Protein AF-A0A2I0SBZ7-F1 (afdb_monomer)

Mean predicted aligned error: 8.03 Å

Foldseek 3Di:
DDDDDDDDLAFAKDKDKDWDCADPVGHIDMDIDIDGADAWEKEKEKDWDQADFAQDKTKIKIFIDTPDFDDWFQWKWKWKDAPPDPDTDTDDIWTAHSRRMTMDMDHHQGAAKIKMKIKHCADSRYHIYMYIDIYGYHFAEWDKDKDQFPAEDEAQDKDKIKIAIGDADPDQKKWKWKDQDDPPDDIGTQDIDGADPRRIDIGIDGAHFWIKMKMWDPGDSRYHIDMDIGIYFYAKDKAKDKDPFPDWDDDPPDPDIAREHALQDWIKMKMAIPDDPQFWKKKWKWKQDPNDTHTDDIDIDDADRNRMDMDTPGGNNDAAIKMKIWIWGDAPPRRHHGHHIDIYDIHIYGYHD

pLDDT: mean 95.26, std 4.87, range [65.69, 98.88]

Solvent-accessible surface area (backbone atoms only — not comparable to full-atom values): 19006 Å² total; per-residue (Å²): 140,87,86,85,86,86,81,82,73,59,73,43,75,49,72,48,72,52,75,44,87,46,58,101,89,42,78,60,47,72,52,74,49,74,46,80,39,77,54,33,60,32,51,33,49,44,46,46,51,70,64,46,45,43,60,42,78,47,64,36,37,35,38,47,48,38,85,63,80,51,61,60,59,46,71,28,46,33,32,38,33,49,63,92,53,94,62,62,48,76,51,79,65,42,46,24,38,72,86,17,37,38,67,52,73,50,53,55,80,60,72,39,56,34,36,40,38,42,36,37,83,47,59,76,59,30,38,52,24,61,24,58,33,54,25,39,23,36,50,38,80,60,51,69,46,70,57,65,57,75,40,76,40,58,44,69,37,79,40,79,43,45,35,39,44,53,76,61,77,78,60,55,55,39,33,38,33,40,33,47,56,59,92,88,46,72,76,37,82,70,42,73,45,66,38,47,98,86,23,42,43,74,43,77,44,68,25,62,35,21,28,40,38,36,39,40,32,84,39,50,99,37,19,41,57,50,74,46,75,36,42,31,36,2,22,56,50,56,44,61,48,77,43,82,52,84,48,74,46,53,64,84,92,49,90,61,64,24,39,32,26,42,12,82,46,39,49,34,39,37,39,43,36,72,67,53,86,70,30,26,37,32,44,42,31,30,37,58,53,99,93,40,81,40,86,71,46,76,48,77,42,67,46,43,92,88,13,36,36,80,46,73,76,51,47,68,77,44,55,76,47,39,36,35,37,29,39,26,40,43,54,73,70,18,58,47,64,44,36,41,63,30,72,28,71,76,46,38,37,34,25,35,116

Organism: NCBI:txid2058924

Secondary structure (DSSP, 8-state):
---------SSEEEEEEEEE--BTTB--EEEEEEEEE-PBPEEEEEE--SEEETT--EEEEEEEEESSPPPTT-EEEEEEE-TT-SSPEE---EE--TTSEEEEEE---SSEEEEEEEEE---SSB--EEEEEEEEEEPBP--EEES-TT-EE-TTEEEEEEEEE---SS--EEEEEEEESSTTS--EEEEEEE--TTSEEEEEEEESS-EEEEEEE---SSB--EEEEEEEEEB--EEEEEES-SEEEESTT-SPEEEEEETTSPPEEEEEE---TT-EEEEEEEEEETTEEEEEEEEEEEPPTTSEEEEE------SS-EEEEEEEE-TTTSS--SSB-EEPPPEEEEEE-

Radius of gyration: 44.2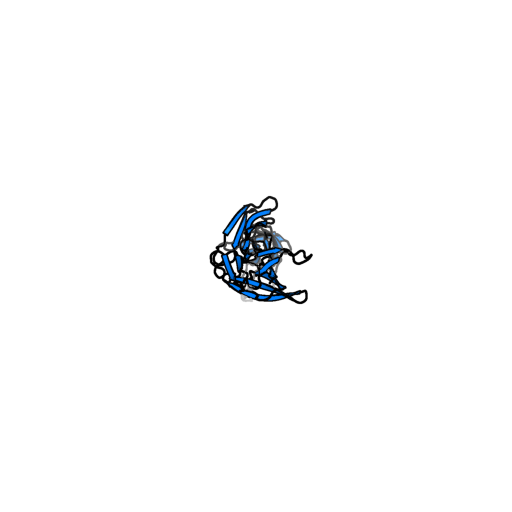6 Å; Cα contacts (8 Å, |Δi|>4): 915; chains: 1; bounding box: 78×41×149 Å

Structure (mmCIF, N/CA/C/O backbone):
data_AF-A0A2I0SBZ7-F1
#
_entry.id   AF-A0A2I0SBZ7-F1
#
loop_
_atom_site.group_PDB
_atom_site.id
_atom_site.type_symbol
_atom_site.label_atom_id
_atom_site.label_alt_id
_atom_site.label_comp_id
_atom_site.label_asym_id
_atom_site.label_entity_id
_atom_site.label_seq_id
_atom_site.pdbx_PDB_ins_code
_atom_site.Cartn_x
_atom_site.Cartn_y
_atom_site.Cartn_z
_atom_site.occupancy
_atom_site.B_iso_or_equiv
_atom_site.auth_seq_id
_atom_site.auth_comp_id
_atom_site.auth_asym_id
_atom_site.auth_atom_id
_atom_site.pdbx_PDB_model_num
ATOM 1 N N . THR A 1 1 ? -35.911 -26.454 79.145 1.00 70.81 1 THR A N 1
ATOM 2 C CA . THR A 1 1 ? -35.236 -25.993 77.910 1.00 70.81 1 THR A CA 1
ATOM 3 C C . THR A 1 1 ? -36.151 -25.007 77.224 1.00 70.81 1 THR A C 1
ATOM 5 O O . THR A 1 1 ? -37.347 -25.262 77.202 1.00 70.81 1 THR A O 1
ATOM 8 N N . PHE A 1 2 ? -35.637 -23.887 76.723 1.00 77.94 2 PHE A N 1
ATOM 9 C CA . PHE A 1 2 ? -36.418 -22.917 75.950 1.00 77.94 2 PHE A CA 1
ATOM 10 C C . PHE A 1 2 ? -35.820 -22.798 74.546 1.00 77.94 2 PHE A C 1
ATOM 12 O O . PHE A 1 2 ? -34.632 -23.054 74.351 1.00 77.94 2 PHE A O 1
ATOM 19 N N . SER A 1 3 ? -36.642 -22.410 73.580 1.00 84.69 3 SER A N 1
ATOM 20 C CA . SER A 1 3 ? -36.228 -22.166 72.201 1.00 84.69 3 SER A CA 1
ATOM 21 C C . SER A 1 3 ? -36.969 -20.954 71.662 1.00 84.69 3 SER A C 1
ATOM 23 O O . SER A 1 3 ? -38.171 -20.821 71.881 1.00 84.69 3 SER A O 1
ATOM 25 N N . PHE A 1 4 ? -36.266 -20.104 70.927 1.00 85.06 4 PHE A N 1
ATOM 26 C CA . PHE A 1 4 ? -36.853 -19.041 70.122 1.00 85.06 4 PHE A CA 1
ATOM 27 C C . PHE A 1 4 ? -36.175 -19.049 68.751 1.00 85.06 4 PHE A C 1
ATOM 29 O O . PHE A 1 4 ? -35.086 -19.603 68.595 1.00 85.06 4 PHE A O 1
ATOM 36 N N . THR A 1 5 ? -36.838 -18.473 67.756 1.00 86.31 5 THR A N 1
ATOM 37 C CA . THR A 1 5 ? -36.281 -18.271 66.416 1.00 86.31 5 THR A CA 1
ATOM 38 C C . THR A 1 5 ? -36.211 -16.777 66.164 1.00 86.31 5 THR A C 1
ATOM 40 O O . THR A 1 5 ? -37.176 -16.068 66.437 1.00 86.31 5 THR A O 1
ATOM 43 N N . ASP A 1 6 ? -35.073 -16.318 65.663 1.00 83.31 6 ASP A N 1
ATOM 44 C CA . ASP A 1 6 ? -34.857 -14.941 65.240 1.00 83.31 6 ASP A CA 1
ATOM 45 C C . ASP A 1 6 ? -34.129 -14.947 63.889 1.00 83.31 6 ASP A C 1
ATOM 47 O O . ASP A 1 6 ? -33.314 -15.834 63.625 1.00 83.31 6 ASP A O 1
ATOM 51 N N . ALA A 1 7 ? -34.447 -13.975 63.037 1.00 78.31 7 ALA A N 1
ATOM 52 C CA . ALA A 1 7 ? -33.847 -13.779 61.721 1.00 78.31 7 ALA A CA 1
ATOM 53 C C . ALA A 1 7 ? -33.329 -12.336 61.635 1.00 78.31 7 ALA A C 1
ATOM 55 O O . ALA A 1 7 ? -34.026 -11.462 61.111 1.00 78.31 7 ALA A O 1
ATOM 56 N N . PRO A 1 8 ? -32.128 -12.063 62.179 1.00 74.69 8 PRO A N 1
ATOM 57 C CA . PRO A 1 8 ? -31.584 -10.714 62.221 1.00 74.69 8 PRO A CA 1
ATOM 58 C C . PRO A 1 8 ? -31.508 -10.091 60.825 1.00 74.69 8 PRO A C 1
ATOM 60 O O . PRO A 1 8 ? -30.941 -10.672 59.902 1.00 74.69 8 PRO A O 1
ATOM 63 N N . SER A 1 9 ? -32.058 -8.887 60.673 1.00 65.69 9 SER A N 1
ATOM 64 C CA . SER A 1 9 ? -32.094 -8.159 59.397 1.00 65.69 9 SER A CA 1
ATOM 65 C C . SER A 1 9 ? -30.940 -7.166 59.220 1.00 65.69 9 SER A C 1
ATOM 67 O O . SER A 1 9 ? -30.938 -6.396 58.260 1.00 65.69 9 SER A O 1
ATOM 69 N N . VAL A 1 10 ? -30.002 -7.122 60.172 1.00 69.19 10 VAL A N 1
ATOM 70 C CA . VAL A 1 10 ? -28.882 -6.175 60.205 1.00 69.19 10 VAL A CA 1
ATOM 71 C C . VAL A 1 10 ? -27.579 -6.947 60.363 1.00 69.19 10 VAL A C 1
ATOM 73 O O . VAL A 1 10 ? -27.480 -7.857 61.182 1.00 69.19 10 VAL A O 1
ATOM 76 N N . GLU A 1 11 ? -26.590 -6.570 59.559 1.00 79.94 11 GLU A N 1
ATOM 77 C CA . GLU A 1 11 ? -25.226 -7.090 59.625 1.00 79.94 11 GLU A CA 1
ATOM 78 C C . GLU A 1 11 ? -24.559 -6.720 60.960 1.00 79.94 11 GLU A C 1
ATOM 80 O O . GLU A 1 11 ? -24.713 -5.599 61.449 1.00 79.94 11 GLU A O 1
ATOM 85 N N . GLY A 1 12 ? -23.794 -7.651 61.528 1.00 80.44 12 GLY A N 1
ATOM 86 C CA . GLY A 1 12 ? -23.067 -7.459 62.780 1.00 80.44 12 GLY A CA 1
ATOM 87 C C . GLY A 1 12 ? -23.415 -8.488 63.850 1.00 80.44 12 GLY A C 1
ATOM 88 O O . GLY A 1 12 ? -23.998 -9.536 63.582 1.00 80.44 12 GLY A O 1
ATOM 89 N N . ASP A 1 13 ? -23.010 -8.198 65.079 1.00 85.75 13 ASP A N 1
ATOM 90 C CA . ASP A 1 13 ? -23.158 -9.118 66.198 1.00 85.75 13 ASP A CA 1
ATOM 91 C C . ASP A 1 13 ? -24.538 -8.980 66.853 1.00 85.75 13 ASP A C 1
ATOM 93 O O . ASP A 1 13 ? -24.844 -7.988 67.516 1.00 85.75 13 ASP A O 1
ATOM 97 N N . ALA A 1 14 ? -25.363 -10.017 66.718 1.00 87.56 14 ALA A N 1
ATOM 98 C CA . ALA A 1 14 ? -26.606 -10.157 67.460 1.00 87.56 14 ALA A CA 1
ATOM 99 C C . ALA A 1 14 ? -26.315 -10.810 68.820 1.00 87.56 14 ALA A C 1
ATOM 101 O O . ALA A 1 14 ? -25.986 -11.997 68.901 1.00 87.56 14 ALA A O 1
ATOM 102 N N . LYS A 1 15 ? -26.415 -10.036 69.909 1.00 89.94 15 LYS A N 1
ATOM 103 C CA . LYS A 1 15 ? -26.243 -10.539 71.280 1.00 89.94 15 LYS A CA 1
ATOM 104 C C . LYS A 1 15 ? -27.592 -10.904 71.892 1.00 89.94 15 LYS A C 1
ATOM 106 O O . LYS A 1 15 ? -28.373 -10.036 72.272 1.00 89.94 15 LYS A O 1
ATOM 111 N N . TYR A 1 16 ? -27.815 -12.194 72.088 1.00 90.75 16 TYR A N 1
ATOM 112 C CA . TYR A 1 16 ? -28.976 -12.727 72.789 1.00 90.75 16 TYR A CA 1
ATOM 113 C C . TYR A 1 16 ? -28.648 -12.894 74.262 1.00 90.75 16 TYR A C 1
ATOM 115 O O . TYR A 1 16 ? -27.625 -13.486 74.595 1.00 90.75 16 TYR A O 1
ATOM 123 N N . THR A 1 17 ? -29.500 -12.381 75.146 1.00 91.62 17 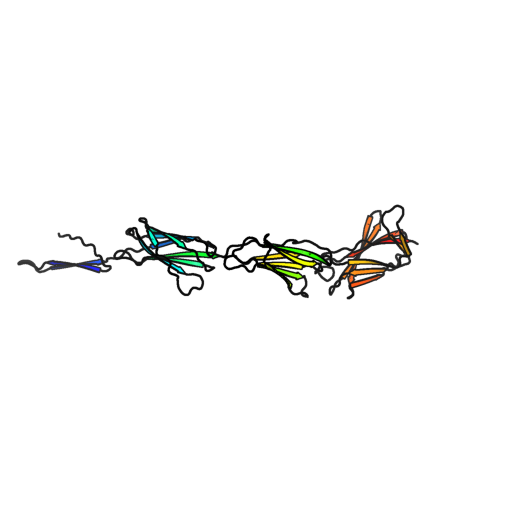THR A N 1
ATOM 124 C CA . THR A 1 17 ? -29.334 -12.526 76.597 1.00 91.62 17 THR A CA 1
ATOM 125 C C . THR A 1 17 ? -30.599 -13.102 77.193 1.00 91.62 17 THR A C 1
ATOM 127 O O . THR A 1 17 ? -31.690 -12.602 76.938 1.00 91.62 17 THR A O 1
ATOM 130 N N . VAL A 1 18 ? -30.441 -14.154 77.987 1.00 91.69 18 VAL A N 1
ATOM 131 C CA . VAL A 1 18 ? -31.526 -14.773 78.741 1.00 91.69 18 VAL A CA 1
ATOM 132 C C . VAL A 1 18 ? -31.238 -14.558 80.209 1.00 91.69 18 VAL A C 1
ATOM 134 O O . VAL A 1 18 ? -30.158 -14.900 80.688 1.00 91.69 18 VAL A O 1
ATOM 137 N N . SER A 1 19 ? -32.198 -13.969 80.907 1.00 92.94 19 SER A N 1
ATOM 138 C CA . SER A 1 19 ? -32.107 -13.660 82.328 1.00 92.94 19 SER A CA 1
ATOM 139 C C . SER A 1 19 ? -33.248 -14.311 83.093 1.00 92.94 19 SER A C 1
ATOM 141 O O . SER A 1 19 ? -34.397 -14.293 82.657 1.00 92.94 19 SER A O 1
ATOM 143 N N . TYR A 1 20 ? -32.920 -14.830 84.265 1.00 90.94 20 TYR A N 1
ATOM 144 C CA . TYR A 1 20 ? -33.834 -15.323 85.276 1.00 90.94 20 TYR A CA 1
ATOM 145 C C . TYR A 1 20 ? -33.702 -14.419 86.504 1.00 90.94 20 TYR A C 1
ATOM 147 O O . TYR A 1 20 ? -32.600 -14.224 87.014 1.00 90.94 20 TYR A O 1
ATOM 155 N N . ALA A 1 21 ? -34.812 -13.833 86.952 1.00 93.75 21 ALA A N 1
ATOM 156 C CA . ALA A 1 21 ? -34.815 -12.803 87.993 1.00 93.75 21 ALA A CA 1
ATOM 157 C C . ALA A 1 21 ? -34.549 -13.335 89.415 1.00 93.75 21 ALA A C 1
ATOM 159 O O . ALA A 1 21 ? -34.434 -12.530 90.334 1.00 93.75 21 ALA A O 1
ATOM 160 N N . GLY A 1 22 ? -34.428 -14.655 89.595 1.00 89.75 22 GLY A N 1
ATOM 161 C CA . GLY A 1 22 ? -34.359 -15.300 90.906 1.00 89.75 22 GLY A CA 1
ATOM 162 C C . GLY A 1 22 ? -35.744 -15.625 91.473 1.00 89.75 22 GLY A C 1
ATOM 163 O O . GLY A 1 22 ? -36.761 -15.116 90.999 1.00 89.75 22 GLY A O 1
ATOM 164 N N . ASP A 1 23 ? -35.777 -16.477 92.493 1.00 93.00 23 ASP A N 1
ATOM 165 C CA . ASP A 1 23 ? -36.961 -16.765 93.305 1.00 93.00 23 ASP A CA 1
ATOM 166 C C . ASP A 1 23 ? -36.580 -17.005 94.779 1.00 93.00 23 ASP A C 1
ATOM 168 O O . ASP A 1 23 ? -35.430 -16.818 95.176 1.00 93.00 23 ASP A O 1
ATOM 172 N N . GLY A 1 24 ? -37.550 -17.398 95.615 1.00 89.56 24 GLY A N 1
ATOM 173 C CA . GLY A 1 24 ? -37.356 -17.593 97.058 1.00 89.56 24 GLY A CA 1
ATOM 174 C C . GLY A 1 24 ? -36.332 -18.669 97.453 1.00 89.56 24 GLY A C 1
ATOM 175 O O . GLY A 1 24 ? -35.983 -18.745 98.629 1.00 89.56 24 GLY A O 1
ATOM 176 N N . GLY A 1 25 ? -35.848 -19.481 96.505 1.00 91.00 25 GLY A N 1
ATOM 177 C CA . GLY A 1 25 ? -34.799 -20.484 96.718 1.00 91.00 25 GLY A CA 1
ATOM 178 C C . GLY A 1 25 ? -33.588 -20.361 95.785 1.00 91.00 25 GLY A C 1
ATOM 179 O O . GLY A 1 25 ? -32.600 -21.062 96.003 1.00 91.00 25 GLY A O 1
ATOM 180 N N . HIS A 1 26 ? -33.624 -19.488 94.772 1.00 91.50 26 HIS A N 1
ATOM 181 C CA . HIS A 1 26 ? -32.598 -19.404 93.728 1.00 91.50 26 HIS A CA 1
ATOM 182 C C . HIS A 1 26 ? -32.194 -17.957 93.421 1.00 91.50 26 HIS A C 1
ATOM 184 O O . HIS A 1 26 ? -33.032 -17.082 93.213 1.00 91.50 26 HIS A O 1
ATOM 190 N N . ALA A 1 27 ? -30.886 -17.707 93.321 1.00 93.75 27 ALA A N 1
ATOM 191 C CA . ALA A 1 27 ? -30.362 -16.397 92.942 1.00 93.75 27 ALA A CA 1
ATOM 192 C C . ALA A 1 27 ? -30.688 -16.041 91.471 1.00 93.75 27 ALA A C 1
ATOM 194 O O . ALA A 1 27 ? -30.833 -16.941 90.636 1.00 93.75 27 ALA A O 1
ATOM 195 N N . PRO A 1 28 ? -30.755 -14.741 91.120 1.00 94.25 28 PRO A N 1
ATOM 196 C CA . PRO A 1 28 ? -30.853 -14.307 89.731 1.00 94.25 28 PRO A CA 1
ATOM 197 C C . PRO A 1 28 ? -29.679 -14.829 88.894 1.00 94.25 28 PRO A C 1
ATOM 199 O O . PRO A 1 28 ? -28.540 -14.876 89.360 1.00 94.25 28 PRO A O 1
ATOM 202 N N . ALA A 1 29 ? -29.939 -15.176 87.637 1.00 93.19 29 ALA A N 1
ATOM 203 C CA . ALA A 1 29 ? -28.928 -15.680 86.713 1.00 93.19 29 ALA A CA 1
ATOM 204 C C . ALA A 1 29 ? -29.110 -15.074 85.320 1.00 93.19 29 ALA A C 1
ATOM 206 O O . ALA A 1 29 ? -30.222 -14.742 84.912 1.00 93.19 29 ALA A O 1
ATOM 207 N N . SER A 1 30 ? -28.025 -14.947 84.556 1.00 92.94 30 SER A N 1
ATOM 208 C CA . SER A 1 30 ? -28.106 -14.560 83.148 1.00 92.94 30 SER A CA 1
ATOM 209 C C . SER A 1 30 ? -27.036 -15.255 82.318 1.00 92.94 30 SER A C 1
ATOM 211 O O . SER A 1 30 ? -25.959 -15.576 82.818 1.00 92.94 30 SER A O 1
ATOM 213 N N . ALA A 1 31 ? -27.342 -15.489 81.047 1.00 92.00 31 ALA A N 1
ATOM 214 C CA . ALA A 1 31 ? -26.401 -15.999 80.063 1.00 92.00 31 ALA A CA 1
ATOM 215 C C . ALA A 1 31 ? -26.588 -15.245 78.748 1.00 92.00 31 ALA A C 1
ATOM 217 O O . ALA A 1 31 ? -27.719 -14.981 78.331 1.00 92.00 31 ALA A O 1
ATOM 218 N N . SER A 1 32 ? -25.482 -14.921 78.080 1.00 92.88 32 SER A N 1
ATOM 219 C CA . SER A 1 32 ? -25.505 -14.288 76.763 1.00 92.88 32 SER A CA 1
ATOM 220 C C . SER A 1 32 ? -24.819 -15.153 75.712 1.00 92.88 32 SER A C 1
ATOM 222 O O . SER A 1 32 ? -23.842 -15.840 76.004 1.00 92.88 32 SER A O 1
ATOM 224 N N . ARG A 1 33 ? -25.290 -15.061 74.468 1.00 90.38 33 ARG A N 1
ATOM 225 C CA . ARG A 1 33 ? -24.645 -15.626 73.282 1.00 90.38 33 ARG A CA 1
ATOM 226 C C . ARG A 1 33 ? -24.652 -14.597 72.161 1.00 90.38 33 ARG A C 1
ATOM 228 O O . ARG A 1 33 ? -25.695 -14.020 71.871 1.00 90.38 33 ARG A O 1
ATOM 235 N N . THR A 1 34 ? -23.508 -14.410 71.517 1.00 89.38 34 THR A N 1
ATOM 236 C CA . THR A 1 34 ? -23.387 -13.573 70.321 1.00 89.38 34 THR A CA 1
ATOM 237 C C . THR A 1 34 ? -23.418 -14.445 69.070 1.00 89.38 34 THR A C 1
ATOM 239 O O . THR A 1 34 ? -22.800 -15.511 69.043 1.00 89.38 34 THR A O 1
ATOM 242 N N . VAL A 1 35 ? -24.150 -14.005 68.049 1.00 85.94 35 VAL A N 1
ATOM 243 C CA . VAL A 1 35 ? -24.183 -14.603 66.712 1.00 85.94 35 VAL A CA 1
ATOM 244 C C . VAL A 1 35 ? -23.795 -13.524 65.711 1.00 85.94 35 VAL A C 1
ATOM 246 O O . VAL A 1 35 ? -24.454 -12.490 65.645 1.00 85.94 35 VAL A O 1
ATOM 249 N N . SER A 1 36 ? -22.739 -13.756 64.936 1.00 81.19 36 SER A N 1
ATOM 250 C CA . SER A 1 36 ? -22.339 -12.832 63.875 1.00 81.19 36 SER A CA 1
ATOM 251 C C . SER A 1 36 ? -23.207 -13.046 62.636 1.00 81.19 36 SER A C 1
ATOM 253 O O . SER A 1 36 ? -23.307 -14.158 62.115 1.00 81.19 36 SER A O 1
ATOM 255 N N . VAL A 1 37 ? -23.836 -11.971 62.170 1.00 81.88 37 VAL A N 1
ATOM 256 C CA . VAL A 1 37 ? -24.732 -11.931 61.012 1.00 81.88 37 VAL A CA 1
ATOM 257 C C . VAL A 1 37 ? -23.980 -11.282 59.856 1.00 81.88 37 VAL A C 1
ATOM 259 O O . VAL A 1 37 ? -23.581 -10.122 59.949 1.00 81.88 37 VAL A O 1
ATOM 262 N N . ALA A 1 38 ? -23.784 -12.019 58.763 1.00 82.25 38 ALA A N 1
ATOM 263 C CA . ALA A 1 38 ? -23.097 -11.536 57.567 1.00 82.25 38 ALA A CA 1
ATOM 264 C C . ALA A 1 38 ? -24.050 -11.504 56.368 1.00 82.25 38 ALA A C 1
ATOM 266 O O . ALA A 1 38 ? -24.913 -12.370 56.226 1.00 82.25 38 ALA A O 1
ATOM 267 N N . ARG A 1 39 ? -23.871 -10.520 55.480 1.00 85.62 39 ARG A N 1
ATOM 268 C CA . ARG A 1 39 ? -24.592 -10.465 54.203 1.00 85.62 39 ARG A CA 1
ATOM 269 C C . ARG A 1 39 ? -23.940 -11.371 53.165 1.00 85.62 39 ARG A C 1
ATOM 271 O O . ARG A 1 39 ? -22.718 -11.501 53.104 1.00 85.62 39 ARG A O 1
ATOM 278 N N . ASN A 1 40 ? -24.758 -11.930 52.283 1.00 88.38 40 ASN A N 1
ATOM 279 C CA . ASN A 1 40 ? -24.284 -12.781 51.202 1.00 88.38 40 ASN A CA 1
ATOM 280 C C . ASN A 1 40 ? -23.526 -11.958 50.152 1.00 88.38 40 ASN A C 1
ATOM 282 O O . ASN A 1 40 ? -24.017 -10.932 49.676 1.00 88.38 40 ASN A O 1
ATOM 286 N N . ALA A 1 41 ? -22.343 -12.415 49.742 1.00 91.06 41 ALA A N 1
ATOM 287 C CA . ALA A 1 41 ? -21.599 -11.779 48.657 1.00 91.06 41 ALA A CA 1
ATOM 288 C C . ALA A 1 41 ? -22.389 -11.837 47.336 1.00 91.06 41 ALA A C 1
ATOM 290 O O . ALA A 1 41 ? -23.084 -12.820 47.068 1.00 91.06 41 ALA A O 1
ATOM 291 N N . THR A 1 42 ? -22.270 -10.798 46.503 1.00 95.69 42 THR A N 1
ATOM 292 C CA . THR A 1 42 ? -22.828 -10.792 45.143 1.00 95.69 42 THR A CA 1
ATOM 293 C C . THR A 1 42 ? -21.697 -10.811 44.122 1.00 95.69 42 THR A C 1
ATOM 295 O O . THR A 1 42 ? -20.877 -9.895 44.072 1.00 95.69 42 THR A O 1
ATOM 298 N N . THR A 1 43 ? -21.675 -11.823 43.263 1.00 97.25 43 THR A N 1
ATOM 299 C CA . THR A 1 43 ? -20.766 -11.916 42.118 1.00 97.25 43 THR A CA 1
ATOM 300 C C . THR A 1 43 ? -21.510 -11.526 40.850 1.00 97.25 43 THR A C 1
ATOM 302 O O . THR A 1 43 ? -22.611 -12.013 40.595 1.00 97.25 43 THR A O 1
ATOM 305 N N . ILE A 1 44 ? -20.909 -10.657 40.038 1.00 98.31 44 ILE A N 1
ATOM 306 C CA . ILE A 1 44 ? -21.441 -10.279 38.727 1.00 98.31 44 ILE A CA 1
ATOM 307 C C . ILE A 1 44 ? -20.431 -10.692 37.666 1.00 98.31 44 ILE A C 1
ATOM 309 O O . ILE A 1 44 ? -19.279 -10.267 37.703 1.00 98.31 44 ILE A O 1
ATOM 313 N N . THR A 1 45 ? -20.871 -11.489 36.700 1.00 98.44 45 THR A N 1
ATOM 314 C CA . THR A 1 45 ? -20.113 -11.763 35.478 1.00 98.44 45 THR A CA 1
ATOM 315 C C . THR A 1 45 ? -20.680 -10.926 34.343 1.00 98.44 45 THR A C 1
ATOM 317 O O . THR A 1 45 ? -21.897 -10.780 34.217 1.00 98.44 45 THR A O 1
ATOM 320 N N . VAL A 1 46 ? -19.802 -10.380 33.509 1.00 98.69 46 VAL A N 1
ATOM 321 C CA . VAL A 1 46 ? -20.155 -9.601 32.319 1.00 98.69 46 VAL A CA 1
ATOM 322 C C . VAL A 1 46 ? -19.454 -10.247 31.133 1.00 98.69 46 VAL A C 1
ATOM 324 O O . VAL A 1 46 ? -18.321 -10.696 31.268 1.00 98.69 46 VAL A O 1
ATOM 327 N N . SER A 1 47 ? -20.145 -10.328 30.004 1.00 98.56 47 SER A N 1
ATOM 328 C CA . SER A 1 47 ? -19.619 -10.837 28.746 1.00 98.56 47 SER A CA 1
ATOM 329 C C . SER A 1 47 ? -20.037 -9.903 27.617 1.00 98.56 47 SER A C 1
ATOM 331 O O . SER A 1 47 ? -21.223 -9.782 27.285 1.00 98.56 47 SER A O 1
ATOM 333 N N . ALA A 1 48 ? -19.051 -9.212 27.061 1.00 98.25 48 ALA A N 1
ATOM 334 C CA . ALA A 1 48 ? -19.150 -8.407 25.861 1.00 98.25 48 ALA A CA 1
ATOM 335 C C . ALA A 1 48 ? -18.536 -9.177 24.674 1.00 98.25 48 ALA A C 1
ATOM 337 O O . ALA A 1 48 ? -17.687 -10.051 24.858 1.00 98.25 48 ALA A O 1
ATOM 338 N N . PRO A 1 49 ? -18.941 -8.882 23.429 1.00 98.19 49 PRO A N 1
ATOM 339 C CA . PRO A 1 49 ? -18.229 -9.381 22.261 1.00 98.19 49 PRO A CA 1
ATOM 340 C C . PRO A 1 49 ? -16.785 -8.875 22.267 1.00 98.19 49 PRO A C 1
ATOM 342 O O . PRO A 1 49 ? -16.529 -7.757 22.704 1.00 98.19 49 PRO A O 1
ATOM 345 N N . ALA A 1 50 ? -15.857 -9.647 21.701 1.00 97.88 50 ALA A N 1
ATOM 346 C CA . ALA A 1 50 ? -14.454 -9.236 21.631 1.00 97.88 50 ALA A CA 1
ATOM 347 C C . ALA A 1 50 ? -14.247 -7.960 20.793 1.00 97.88 50 ALA A C 1
ATOM 349 O O . ALA A 1 50 ? -13.416 -7.120 21.127 1.00 97.88 50 ALA A O 1
ATOM 350 N N . THR A 1 51 ? -15.003 -7.801 19.698 1.00 97.50 51 THR A N 1
ATOM 351 C CA . THR A 1 51 ? -14.876 -6.649 18.792 1.00 97.50 51 THR A CA 1
ATOM 352 C C . THR A 1 51 ? -16.227 -6.146 18.289 1.00 97.50 51 THR A C 1
ATOM 354 O O . THR A 1 51 ? -17.192 -6.906 18.181 1.00 97.50 51 THR A O 1
ATOM 357 N N . VAL A 1 52 ? -16.292 -4.858 17.948 1.00 97.62 52 VAL A N 1
ATOM 358 C CA . VAL A 1 52 ? -17.444 -4.234 17.282 1.00 97.62 52 VAL A CA 1
ATOM 359 C C . VAL A 1 52 ? -16.983 -3.089 16.379 1.00 97.62 52 VAL A C 1
ATOM 361 O O . VAL A 1 52 ? -16.029 -2.381 16.688 1.00 97.62 52 VAL A O 1
ATOM 364 N N . ASN A 1 53 ? -17.690 -2.863 15.271 1.00 96.94 53 ASN A N 1
ATOM 365 C CA . ASN A 1 53 ? -17.443 -1.685 14.442 1.00 96.94 53 ASN A CA 1
ATOM 366 C C . ASN A 1 53 ? -18.062 -0.423 15.062 1.00 96.94 53 ASN A C 1
ATOM 368 O O . ASN A 1 53 ? -19.182 -0.453 15.575 1.00 96.94 53 ASN A O 1
ATOM 372 N N . LEU A 1 54 ? -17.377 0.711 14.931 1.00 95.06 54 LEU A N 1
ATOM 373 C CA . LEU A 1 54 ? -17.799 2.000 15.476 1.00 95.06 54 LEU A CA 1
ATOM 374 C C . LEU A 1 54 ? -19.231 2.369 15.050 1.00 95.06 54 LEU A C 1
ATOM 376 O O . LEU A 1 54 ? -19.581 2.402 13.864 1.00 95.06 54 LEU A O 1
ATOM 380 N N . GLY A 1 55 ? -20.074 2.668 16.038 1.00 93.12 55 GLY A N 1
ATOM 381 C CA . GLY A 1 55 ? -21.4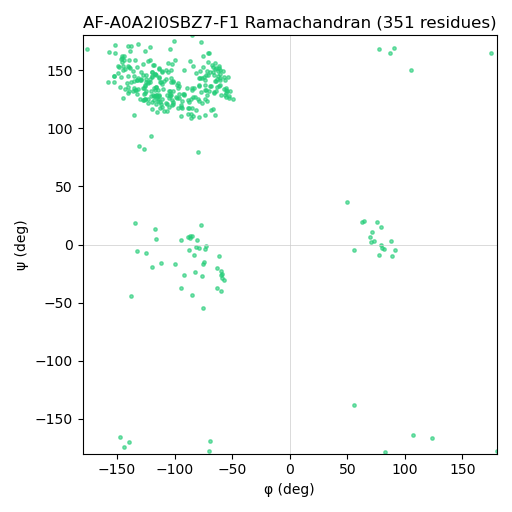79 3.026 15.858 1.00 93.12 55 GLY A CA 1
ATOM 382 C C . GLY A 1 55 ? -22.389 1.865 15.445 1.00 93.12 55 GLY A C 1
ATOM 383 O O . GLY A 1 55 ? -23.526 2.119 15.040 1.00 93.12 55 GLY A O 1
ATOM 384 N N . LYS A 1 56 ? -21.916 0.613 15.499 1.00 95.75 56 LYS A N 1
ATOM 385 C CA . LYS A 1 56 ? -22.759 -0.583 15.382 1.00 95.75 56 LYS A CA 1
ATOM 386 C C . LYS A 1 56 ? -23.205 -1.054 16.761 1.00 95.75 56 LYS A C 1
ATOM 388 O O . LYS A 1 56 ? -22.510 -0.848 17.750 1.00 95.75 56 LYS A O 1
ATOM 393 N N . SER A 1 57 ? -24.387 -1.664 16.800 1.00 96.94 57 SER A N 1
ATOM 394 C CA . SER A 1 57 ? -24.941 -2.214 18.032 1.00 96.94 57 SER A CA 1
ATOM 395 C C . SER A 1 57 ? -24.209 -3.497 18.422 1.00 96.94 57 SER A C 1
ATOM 397 O O . SER A 1 57 ? -23.939 -4.344 17.570 1.00 96.94 57 SER A O 1
ATOM 399 N N . LEU A 1 58 ? -23.917 -3.629 19.711 1.00 97.94 58 LEU A N 1
ATOM 400 C CA . LEU A 1 58 ? -23.465 -4.853 20.361 1.00 97.94 58 LEU A CA 1
ATOM 401 C C . LEU A 1 58 ? -24.435 -5.231 21.474 1.00 97.94 58 LEU A C 1
ATOM 403 O O . LEU A 1 58 ? -25.156 -4.379 21.995 1.00 97.94 58 LEU A O 1
ATOM 407 N N . THR A 1 59 ? -24.414 -6.503 21.858 1.00 98.50 59 THR A N 1
ATOM 408 C CA . THR A 1 59 ? -25.169 -7.020 23.002 1.00 98.50 59 THR A CA 1
ATOM 409 C C . THR A 1 59 ? -24.192 -7.452 24.081 1.00 98.50 59 THR A C 1
ATOM 411 O O . THR A 1 59 ? -23.341 -8.299 23.825 1.00 98.50 59 THR A O 1
ATOM 414 N N . VAL A 1 60 ? -24.325 -6.885 25.277 1.00 98.69 60 VAL A N 1
ATOM 415 C CA . VAL A 1 60 ? -23.628 -7.351 26.478 1.00 98.69 60 VAL A CA 1
ATOM 416 C C . VAL A 1 60 ? -24.581 -8.248 27.254 1.00 98.69 60 VAL A C 1
ATOM 418 O O . VAL A 1 60 ? -25.780 -7.968 27.369 1.00 98.69 60 VAL A O 1
ATOM 421 N N . THR A 1 61 ? -24.047 -9.336 27.787 1.00 98.69 61 THR A N 1
ATOM 422 C CA . THR A 1 61 ? -24.779 -10.274 28.637 1.00 98.69 61 THR A CA 1
ATOM 423 C C . THR A 1 61 ? -24.051 -10.462 29.955 1.00 98.69 61 THR A C 1
ATOM 425 O O . THR A 1 61 ? -22.900 -10.058 30.113 1.00 98.69 61 THR A O 1
ATOM 428 N N . GLY A 1 62 ? -24.722 -11.051 30.931 1.00 98.31 62 GLY A N 1
ATOM 429 C CA . GLY A 1 62 ? -24.081 -11.383 32.187 1.00 98.31 62 GLY A CA 1
ATOM 430 C C . GLY A 1 62 ? -25.026 -12.044 33.167 1.00 98.31 62 GLY A C 1
ATOM 431 O O . GLY A 1 62 ? -26.192 -12.311 32.857 1.00 98.31 62 GLY A O 1
ATOM 432 N N . LYS A 1 63 ? -24.500 -12.324 34.356 1.00 98.00 63 LYS A N 1
ATOM 433 C CA . LYS A 1 63 ? -25.241 -12.973 35.432 1.00 98.00 63 LYS A CA 1
ATOM 434 C C . LYS A 1 63 ? -24.837 -12.389 36.777 1.00 98.00 63 LYS A C 1
ATOM 436 O O . LYS A 1 63 ? -23.651 -12.224 37.047 1.00 98.00 63 LYS A O 1
ATOM 441 N N . ALA A 1 64 ? -25.825 -12.084 37.607 1.00 97.44 64 ALA A N 1
ATOM 442 C CA . ALA A 1 64 ? -25.636 -11.734 39.007 1.00 97.44 64 ALA A CA 1
ATOM 443 C C . ALA A 1 64 ? -26.022 -12.935 39.878 1.00 97.44 64 ALA A C 1
ATOM 445 O O . ALA A 1 64 ? -27.101 -13.503 39.712 1.00 97.44 64 ALA A O 1
ATOM 446 N N . VAL A 1 65 ? -25.133 -13.333 40.785 1.00 94.69 65 VAL A N 1
ATOM 447 C CA . VAL A 1 65 ? -25.307 -14.496 41.661 1.00 94.69 65 VAL A CA 1
ATOM 448 C C . VAL A 1 65 ? -24.958 -14.108 43.091 1.00 94.69 65 VAL A C 1
ATOM 450 O O . VAL A 1 65 ? -24.010 -13.365 43.327 1.00 94.69 65 VAL A O 1
ATOM 453 N N . SER A 1 66 ? -25.721 -14.625 44.044 1.00 93.44 66 SER A N 1
ATOM 454 C CA . SER A 1 66 ? -25.441 -14.572 45.477 1.00 93.44 66 SER A CA 1
ATOM 455 C C . SER A 1 66 ? -25.827 -15.922 46.092 1.00 93.44 66 SER A C 1
ATOM 457 O O . SER A 1 66 ? -26.412 -16.751 45.392 1.00 93.44 66 SER A O 1
ATOM 459 N N . ALA A 1 67 ? -25.482 -16.167 47.360 1.00 87.56 67 ALA A N 1
ATOM 460 C CA . ALA A 1 67 ? -25.824 -17.425 48.031 1.00 87.56 67 ALA A CA 1
ATOM 461 C C . ALA A 1 67 ? -27.348 -17.649 48.069 1.00 87.56 67 ALA A C 1
ATOM 463 O O . ALA A 1 67 ? -27.813 -18.740 47.751 1.00 87.56 67 ALA A O 1
ATOM 464 N N . ASP A 1 68 ? -28.113 -16.581 48.322 1.00 84.94 68 ASP A N 1
ATOM 465 C CA . ASP A 1 68 ? -29.560 -16.554 48.111 1.00 84.94 68 ASP A CA 1
ATOM 466 C C . ASP A 1 68 ? -29.897 -15.915 46.759 1.00 84.94 68 ASP A C 1
ATOM 468 O O . ASP A 1 68 ? -29.397 -14.831 46.426 1.00 84.94 68 ASP A O 1
ATOM 472 N N . ALA A 1 69 ? -30.809 -16.536 46.005 1.00 83.44 69 ALA A N 1
ATOM 473 C CA . ALA A 1 69 ? -31.216 -16.081 44.673 1.00 83.44 69 ALA A CA 1
ATOM 474 C C . ALA A 1 69 ? -31.622 -14.598 44.669 1.00 83.44 69 ALA A C 1
ATOM 476 O O . ALA A 1 69 ? -32.388 -14.158 45.526 1.00 83.44 69 ALA A O 1
ATOM 477 N N . LEU A 1 70 ? -31.113 -13.816 43.710 1.00 88.75 70 LEU A N 1
ATOM 478 C CA . LEU A 1 70 ? -31.545 -12.429 43.547 1.00 88.75 70 LEU A CA 1
ATOM 479 C C . LEU A 1 70 ? -32.998 -12.407 43.044 1.00 88.75 70 LEU A C 1
ATOM 481 O O . LEU A 1 70 ? -33.317 -13.156 42.116 1.00 88.75 70 LEU A O 1
ATOM 485 N N . PRO A 1 71 ? -33.870 -11.542 43.593 1.00 90.75 71 PRO A N 1
ATOM 486 C CA . PRO A 1 71 ? -35.214 -11.367 43.064 1.00 90.75 71 PRO A CA 1
ATOM 487 C C . PRO A 1 71 ? -35.210 -11.041 41.564 1.00 90.75 71 PRO A C 1
ATOM 489 O O . PRO A 1 71 ? -34.351 -10.316 41.054 1.00 90.75 71 PRO A O 1
ATOM 492 N N . ALA A 1 72 ? -36.203 -11.552 40.837 1.00 94.12 72 ALA A N 1
ATOM 493 C CA . ALA A 1 72 ? -36.424 -11.120 39.464 1.00 94.12 72 ALA A CA 1
ATOM 494 C C . ALA A 1 72 ? -36.717 -9.612 39.444 1.00 94.12 72 ALA A C 1
ATOM 496 O O . ALA A 1 72 ? -37.484 -9.104 40.262 1.00 94.12 72 ALA A O 1
ATOM 497 N N . GLY A 1 73 ? -36.128 -8.890 38.494 1.00 95.94 73 GLY A N 1
ATOM 498 C CA . GLY A 1 73 ? -36.303 -7.447 38.386 1.00 95.94 73 GLY A CA 1
ATOM 499 C C . GLY A 1 73 ? -35.315 -6.615 39.205 1.00 95.94 73 GLY A C 1
ATOM 500 O O . GLY A 1 73 ? -35.431 -5.387 39.165 1.00 95.94 73 GLY A O 1
ATOM 501 N N . THR A 1 74 ? -34.341 -7.229 39.894 1.00 96.69 74 THR A N 1
ATOM 502 C CA . THR A 1 74 ? -33.273 -6.490 40.582 1.00 96.69 74 THR A CA 1
ATOM 503 C C . THR A 1 74 ? -32.557 -5.563 39.603 1.00 96.69 74 THR A C 1
ATOM 505 O O . THR A 1 74 ? -32.103 -5.984 38.538 1.00 96.69 74 THR A O 1
ATOM 508 N N . VAL A 1 75 ? -32.473 -4.283 39.966 1.00 97.75 75 VAL A N 1
ATOM 509 C CA . VAL A 1 75 ? -31.895 -3.229 39.128 1.00 97.75 75 VAL A CA 1
ATOM 510 C C . VAL A 1 75 ? -30.374 -3.222 39.266 1.00 97.75 75 VAL A C 1
ATOM 512 O O . VAL A 1 75 ? -29.836 -3.115 40.367 1.00 97.75 75 VAL A O 1
ATOM 515 N N . LEU A 1 76 ? -29.682 -3.290 38.133 1.00 98.38 76 LEU A N 1
ATOM 516 C CA . LEU A 1 76 ? -28.233 -3.189 38.015 1.00 98.38 76 LEU A CA 1
ATOM 517 C C . LEU A 1 76 ? -27.859 -1.880 37.318 1.00 98.38 76 LEU A C 1
ATOM 519 O O . LEU A 1 76 ? -28.472 -1.476 36.325 1.00 98.38 76 LEU A O 1
ATOM 523 N N . THR A 1 77 ? -26.817 -1.227 37.824 1.00 98.62 77 THR A N 1
ATOM 524 C CA . THR A 1 77 ? -26.243 -0.034 37.195 1.00 98.62 77 THR A CA 1
ATOM 525 C C . THR A 1 77 ? -25.272 -0.457 36.106 1.00 98.62 77 THR A C 1
ATOM 527 O O . THR A 1 77 ? -24.431 -1.320 36.342 1.00 98.62 77 THR A O 1
ATOM 530 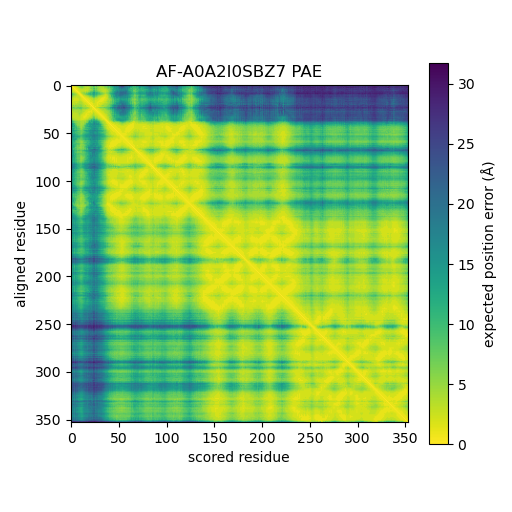N N . VAL A 1 78 ? -25.357 0.178 34.937 1.00 98.62 78 VAL A N 1
ATOM 531 C CA . VAL A 1 78 ? -24.466 -0.078 33.802 1.00 98.62 78 VAL A CA 1
ATOM 532 C C . VAL A 1 78 ? -23.677 1.187 33.486 1.00 98.62 78 VAL A C 1
ATOM 534 O O . VAL A 1 78 ? -24.251 2.262 33.299 1.00 98.62 78 VAL A O 1
ATOM 537 N N . LYS A 1 79 ? -22.352 1.065 33.407 1.00 98.44 79 LYS A N 1
ATOM 538 C CA . LYS A 1 79 ? -21.451 2.146 32.997 1.00 98.44 79 LYS A CA 1
ATOM 539 C C . LYS A 1 79 ? -20.510 1.672 31.898 1.00 98.44 79 LYS A C 1
ATOM 541 O O . LYS A 1 79 ? -20.035 0.541 31.949 1.00 98.44 79 LYS A O 1
ATOM 546 N N . ARG A 1 80 ? -20.212 2.549 30.941 1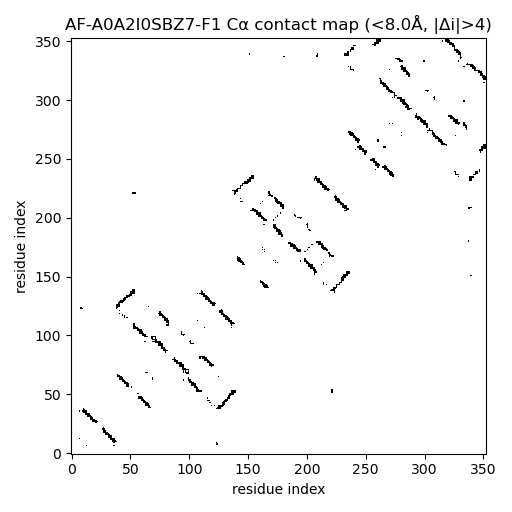.00 98.38 80 ARG A N 1
ATOM 547 C CA . ARG A 1 80 ? -19.194 2.345 29.906 1.00 98.38 80 ARG A CA 1
ATOM 548 C C . ARG A 1 80 ? -18.067 3.353 30.080 1.00 98.38 80 ARG A C 1
ATOM 550 O O . ARG A 1 80 ? -18.327 4.551 30.146 1.00 98.38 80 ARG A O 1
ATOM 557 N N . THR A 1 81 ? -16.830 2.884 30.113 1.00 98.00 81 THR A N 1
ATOM 558 C CA . THR A 1 81 ? -15.637 3.734 30.069 1.00 98.00 81 THR A CA 1
ATOM 559 C C . THR A 1 81 ? -15.004 3.597 28.695 1.00 98.00 81 THR A C 1
ATOM 561 O O . THR A 1 81 ? -14.565 2.508 28.333 1.00 98.00 81 THR A O 1
ATOM 564 N N . ASP A 1 82 ? -14.992 4.691 27.938 1.00 97.06 82 ASP A N 1
ATOM 565 C CA . ASP A 1 82 ? -14.360 4.756 26.621 1.00 97.06 82 ASP A CA 1
ATOM 566 C C . ASP A 1 82 ? -12.861 5.106 26.749 1.00 97.06 82 ASP A C 1
ATOM 568 O O . ASP A 1 82 ? -12.453 5.712 27.749 1.00 97.06 82 ASP A O 1
ATOM 572 N N . PRO A 1 83 ? -12.030 4.782 25.744 1.00 94.25 83 PRO A N 1
ATOM 573 C CA . PRO A 1 83 ? -10.618 5.155 25.723 1.00 94.25 83 PRO A CA 1
ATOM 574 C C . PRO A 1 83 ? -10.407 6.658 25.911 1.00 94.25 83 PRO A C 1
ATOM 576 O O . PRO A 1 83 ? -11.058 7.477 25.263 1.00 94.25 83 PRO A O 1
ATOM 579 N N . GLY A 1 84 ? -9.483 7.025 26.802 1.00 90.69 84 GLY A N 1
ATOM 580 C CA . GLY A 1 84 ? -9.147 8.424 27.089 1.00 90.69 84 GLY A CA 1
ATOM 581 C C . GLY A 1 84 ? -10.224 9.213 27.847 1.00 90.69 84 GLY A C 1
ATOM 582 O O . GLY A 1 84 ? -10.023 10.398 28.108 1.00 90.69 84 GLY A O 1
ATOM 583 N N . ALA A 1 85 ? -11.349 8.595 28.223 1.00 92.38 85 ALA A N 1
ATOM 584 C CA . ALA A 1 85 ? -12.380 9.259 29.011 1.00 92.38 85 ALA A CA 1
ATOM 585 C C . ALA A 1 85 ? -11.939 9.427 30.475 1.00 92.38 85 ALA A C 1
ATOM 587 O O . ALA A 1 85 ? -11.507 8.476 31.124 1.00 92.38 85 ALA A O 1
ATOM 588 N N . SER A 1 86 ? -12.115 10.632 31.026 1.00 88.69 86 SER A N 1
ATOM 589 C CA . SER A 1 86 ? -11.866 10.921 32.447 1.00 88.69 86 SER A CA 1
ATOM 590 C C . SER A 1 86 ? -12.952 10.371 33.378 1.00 88.69 86 SER A C 1
ATOM 592 O O . SER A 1 86 ? -12.749 10.278 34.586 1.00 88.69 86 SER A O 1
ATOM 594 N N . SER A 1 87 ? -14.119 10.015 32.833 1.00 91.12 87 SER A N 1
ATOM 595 C CA . SER A 1 87 ? -15.242 9.463 33.587 1.00 91.12 87 SER A CA 1
ATOM 596 C C . SER A 1 87 ? -16.056 8.480 32.747 1.00 91.12 87 SER A C 1
ATOM 598 O O . SER A 1 87 ? -16.095 8.560 31.519 1.00 91.12 87 SER A O 1
ATOM 600 N N . ALA A 1 88 ? -16.704 7.532 33.425 1.00 95.56 88 ALA A N 1
ATOM 601 C CA . ALA A 1 88 ? -17.555 6.542 32.782 1.00 95.56 88 ALA A CA 1
ATOM 602 C C . ALA A 1 88 ? -18.929 7.134 32.429 1.00 95.56 88 ALA A C 1
ATOM 604 O O . ALA A 1 88 ? -19.568 7.790 33.255 1.00 95.56 88 ALA A O 1
ATOM 605 N N . LYS A 1 89 ? -19.424 6.832 31.229 1.00 96.88 89 LYS A N 1
ATOM 606 C CA . LYS A 1 89 ? -20.780 7.149 30.784 1.00 96.88 89 LYS A CA 1
ATOM 607 C C . LYS A 1 89 ? -21.777 6.179 31.418 1.00 96.88 89 LYS A C 1
ATOM 609 O O . LYS A 1 89 ? -21.691 4.971 31.204 1.00 96.88 89 LYS A O 1
ATOM 614 N N . THR A 1 90 ? -22.755 6.699 32.155 1.00 97.62 90 THR A N 1
ATOM 615 C CA . THR A 1 90 ? -23.886 5.898 32.645 1.00 97.62 90 THR A CA 1
ATOM 616 C C . THR A 1 90 ? -24.813 5.540 31.485 1.00 97.62 90 THR A C 1
ATOM 618 O O . THR A 1 90 ? -25.218 6.411 30.713 1.00 97.62 90 THR A O 1
ATOM 621 N N . LEU A 1 91 ? -25.133 4.255 31.360 1.00 97.75 91 LEU A N 1
ATOM 622 C CA . LEU A 1 91 ? -26.108 3.736 30.405 1.00 97.75 91 LEU A CA 1
ATOM 623 C C . LEU A 1 91 ? -27.442 3.462 31.108 1.00 97.75 91 LEU A C 1
ATOM 625 O O . LEU A 1 91 ? -27.557 3.595 32.328 1.00 97.75 91 LEU A O 1
ATOM 629 N N . ALA A 1 92 ? -28.461 3.082 30.335 1.00 97.94 92 ALA A N 1
ATOM 630 C CA . ALA A 1 92 ? -29.731 2.657 30.908 1.00 97.94 92 ALA A CA 1
ATOM 631 C C . ALA A 1 92 ? -29.506 1.468 31.868 1.00 97.94 92 ALA A C 1
ATOM 633 O O . ALA A 1 92 ? -28.770 0.539 31.517 1.00 97.94 92 ALA A O 1
ATOM 634 N N . PRO A 1 93 ? -30.108 1.483 33.071 1.00 97.56 93 PRO A N 1
ATOM 635 C CA . PRO A 1 93 ? -29.990 0.369 33.998 1.00 97.56 93 PRO A CA 1
ATOM 636 C C . PRO A 1 93 ? -30.645 -0.885 33.414 1.00 97.56 93 PRO A C 1
ATOM 638 O O . PRO A 1 93 ? -31.615 -0.805 32.657 1.00 97.56 93 PRO A O 1
ATOM 641 N N . VAL A 1 94 ? -30.138 -2.052 33.804 1.00 98.25 94 VAL A N 1
ATOM 642 C CA . VAL A 1 94 ? -30.662 -3.351 33.366 1.00 98.25 94 VAL A CA 1
ATOM 643 C C . VAL A 1 94 ? -31.276 -4.090 34.549 1.00 98.25 9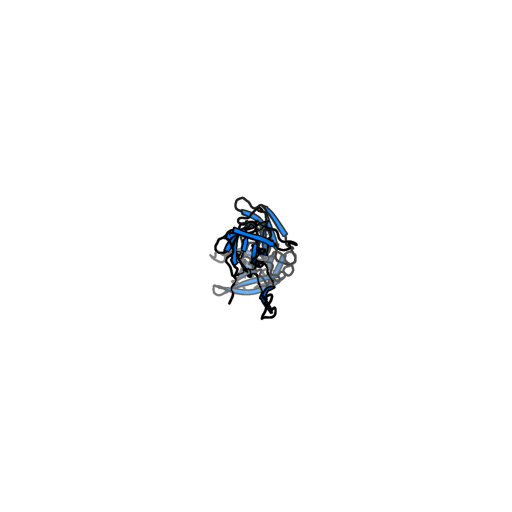4 VAL A C 1
ATOM 645 O O . VAL A 1 94 ? -30.868 -3.890 35.689 1.00 98.25 94 VAL A O 1
ATOM 648 N N . LYS A 1 95 ? -32.277 -4.930 34.291 1.00 98.06 95 LYS A N 1
ATOM 649 C CA . LYS A 1 95 ? -32.920 -5.759 35.313 1.00 98.06 95 LYS A CA 1
ATOM 650 C C . LYS A 1 95 ? -32.525 -7.221 35.151 1.00 98.06 95 LYS A C 1
ATOM 652 O O . LYS A 1 95 ? -32.421 -7.704 34.023 1.00 98.06 95 LYS A O 1
ATOM 657 N N . THR A 1 96 ? -32.340 -7.920 36.265 1.00 97.31 96 THR A N 1
ATOM 658 C CA . THR A 1 96 ? -32.142 -9.373 36.264 1.00 97.31 96 THR A CA 1
ATOM 659 C C . THR A 1 96 ? -33.435 -10.106 35.908 1.00 97.31 96 THR A C 1
ATOM 661 O O . THR A 1 96 ? -34.538 -9.691 36.275 1.00 97.31 96 THR A O 1
ATOM 664 N N . LYS A 1 97 ? -33.308 -11.235 35.216 1.00 96.75 97 LYS A N 1
ATOM 665 C CA . LYS A 1 97 ? -34.345 -12.270 35.152 1.00 96.75 97 LYS A CA 1
ATOM 666 C C . LYS A 1 97 ? -34.340 -13.094 36.448 1.00 96.75 97 LYS A C 1
ATOM 668 O O . LYS A 1 97 ? -33.461 -12.928 37.291 1.00 96.75 97 LYS A O 1
ATOM 673 N N . ALA A 1 98 ? -35.303 -14.004 36.597 1.00 93.38 98 ALA A N 1
ATOM 674 C CA . ALA A 1 98 ? -35.411 -14.880 37.771 1.00 93.38 98 ALA A CA 1
ATOM 675 C C . ALA A 1 98 ? -34.183 -15.786 37.989 1.00 93.38 98 ALA A C 1
ATOM 677 O O . ALA A 1 98 ? -33.892 -16.166 39.116 1.00 93.38 98 ALA A O 1
ATOM 678 N N . ASP A 1 99 ? -33.440 -16.104 36.927 1.00 93.75 99 ASP A N 1
ATOM 679 C CA . ASP A 1 99 ? -32.194 -16.879 36.983 1.00 93.75 99 ASP A CA 1
ATOM 680 C C . ASP A 1 99 ? -30.940 -16.013 37.242 1.00 93.75 99 ASP A C 1
ATOM 682 O O . ASP A 1 99 ? -29.812 -16.510 37.182 1.00 93.75 99 ASP A O 1
ATOM 686 N N . GLY A 1 100 ? -31.121 -14.711 37.492 1.00 95.69 100 GLY A N 1
ATOM 687 C CA . GLY A 1 100 ? -30.049 -13.739 37.702 1.00 95.69 100 GLY A CA 1
ATOM 688 C C . GLY A 1 100 ? -29.381 -13.232 36.419 1.00 95.69 100 GLY A C 1
ATOM 689 O O . GLY A 1 100 ? -28.477 -12.398 36.501 1.00 95.69 100 GLY A O 1
ATOM 690 N N . THR A 1 101 ? -29.790 -13.698 35.234 1.00 98.12 101 THR A N 1
ATOM 691 C CA . THR A 1 101 ? -29.210 -13.236 33.963 1.00 98.12 101 THR A CA 1
ATOM 692 C C . THR A 1 101 ? -29.708 -11.848 33.576 1.00 98.12 101 THR A C 1
ATOM 694 O O . THR A 1 101 ? -30.816 -11.438 33.926 1.00 98.12 101 THR A O 1
ATOM 697 N N . PHE A 1 102 ? -28.895 -11.112 32.824 1.00 98.44 102 PHE A N 1
ATOM 698 C CA . PHE A 1 102 ? -29.250 -9.805 32.277 1.00 98.44 102 PHE A CA 1
ATOM 699 C C . PHE A 1 102 ? -28.641 -9.609 30.886 1.00 98.44 102 PHE A C 1
ATOM 701 O O . PHE A 1 102 ? -27.666 -10.263 30.511 1.00 98.44 102 PHE A O 1
ATOM 708 N N . SER A 1 103 ? -29.217 -8.690 30.109 1.00 98.19 103 SER A N 1
ATOM 709 C CA . SER A 1 103 ? -28.679 -8.288 28.811 1.00 98.19 103 SER A CA 1
ATOM 710 C C . SER A 1 103 ? -29.076 -6.856 28.471 1.00 98.19 103 SER A C 1
ATOM 712 O O . SER A 1 103 ? -30.174 -6.417 28.811 1.00 98.19 103 SER A O 1
ATOM 714 N N . PHE A 1 104 ? -28.179 -6.134 27.807 1.00 98.50 104 PHE A N 1
ATOM 715 C CA . PHE A 1 104 ? -28.436 -4.804 27.268 1.00 98.50 104 PHE A CA 1
ATOM 716 C C . PHE A 1 104 ? -27.663 -4.602 25.965 1.00 98.50 104 PHE A C 1
ATOM 718 O O . PHE A 1 104 ? -26.679 -5.292 25.688 1.00 98.50 104 PHE A O 1
ATOM 725 N N . THR A 1 105 ? -28.103 -3.634 25.168 1.00 98.38 105 THR A N 1
ATOM 726 C CA . THR A 1 105 ? -27.437 -3.250 23.923 1.00 98.38 105 THR A CA 1
ATOM 727 C C . THR A 1 105 ? -26.803 -1.877 24.043 1.00 98.38 105 THR A C 1
ATOM 729 O O . THR A 1 105 ? -27.361 -0.994 24.694 1.00 98.38 105 THR A O 1
ATOM 732 N N . ASP A 1 106 ? -25.694 -1.666 23.346 1.00 98.19 106 ASP A N 1
ATOM 733 C CA . ASP A 1 106 ? -25.073 -0.349 23.205 1.00 98.19 106 ASP A CA 1
ATOM 734 C C . ASP A 1 106 ? -24.457 -0.179 21.808 1.00 98.19 106 ASP A C 1
ATOM 736 O O . ASP A 1 106 ? -24.261 -1.154 21.085 1.00 98.19 106 ASP A O 1
ATOM 740 N N . ALA A 1 107 ? -24.187 1.062 21.406 1.00 96.81 107 ALA A N 1
ATOM 741 C CA . ALA A 1 107 ? -23.532 1.413 20.149 1.00 96.81 107 ALA A CA 1
ATOM 742 C C . ALA A 1 107 ? -22.392 2.414 20.420 1.00 96.81 107 ALA A C 1
ATOM 744 O O . ALA A 1 107 ? -22.599 3.632 20.342 1.00 96.81 107 ALA A O 1
ATOM 745 N N . PRO A 1 108 ? -21.188 1.932 20.775 1.00 95.44 108 PRO A N 1
ATOM 746 C CA . PRO A 1 108 ? -20.068 2.802 21.101 1.00 95.44 108 PRO A CA 1
ATOM 747 C C . PRO A 1 108 ? -19.608 3.613 19.888 1.00 95.44 108 PRO A C 1
ATOM 749 O O . PRO A 1 108 ? -19.586 3.137 18.753 1.00 95.44 108 PRO A O 1
ATOM 752 N N . SER A 1 109 ? -19.255 4.873 20.137 1.00 92.81 109 SER A N 1
ATOM 753 C CA . SER A 1 109 ? -18.904 5.866 19.113 1.00 92.81 109 SER A CA 1
ATOM 754 C C . SER A 1 109 ? -17.458 6.353 19.206 1.00 92.81 109 SER A C 1
ATOM 756 O O . SER A 1 109 ? -17.087 7.271 18.479 1.00 92.81 109 SER A O 1
ATOM 758 N N . VAL A 1 110 ? -16.669 5.773 20.109 1.00 94.62 110 VAL A N 1
ATOM 759 C CA . VAL A 1 110 ? -15.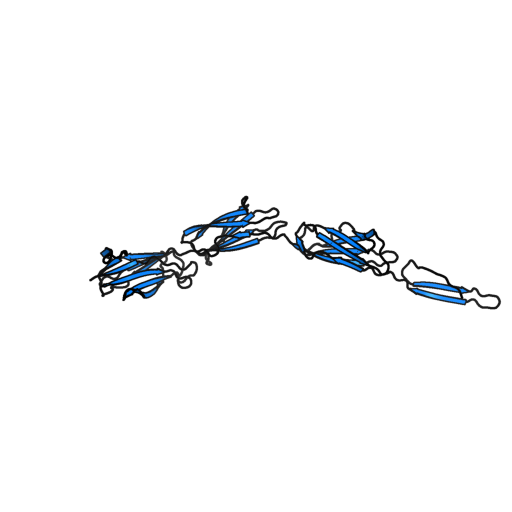252 6.079 20.328 1.00 94.62 110 VAL A CA 1
ATOM 760 C C . VAL A 1 110 ? -14.455 4.837 19.946 1.00 94.62 110 VAL A C 1
ATOM 762 O O . VAL A 1 110 ? -14.848 3.729 20.298 1.00 94.62 110 VAL A O 1
ATOM 765 N N . GLU A 1 111 ? -13.389 5.020 19.172 1.00 95.25 111 GLU A N 1
ATOM 766 C CA . GLU A 1 111 ? -12.488 3.939 18.760 1.00 95.25 111 GLU A CA 1
ATOM 767 C C . GLU A 1 111 ? -11.561 3.526 19.913 1.00 95.25 111 GLU A C 1
ATOM 769 O O . GLU A 1 111 ? -11.098 4.378 20.671 1.00 95.25 111 GLU A O 1
ATOM 774 N N . GLY A 1 112 ? -11.277 2.227 20.006 1.00 96.31 112 GLY A N 1
ATOM 775 C CA . GLY A 1 112 ? -10.455 1.577 21.024 1.00 96.31 112 GLY A CA 1
ATOM 776 C C . GLY A 1 112 ? -11.277 0.761 22.029 1.00 96.31 112 GLY A C 1
ATOM 777 O O . GLY A 1 112 ? -12.432 0.418 21.783 1.00 96.31 112 GLY A O 1
ATOM 778 N N . ASP A 1 113 ? -10.663 0.421 23.156 1.00 97.56 113 ASP A N 1
ATOM 779 C CA . ASP A 1 113 ? -11.238 -0.489 24.148 1.00 97.56 113 ASP A CA 1
ATOM 780 C C . ASP A 1 113 ? -12.290 0.184 25.041 1.00 97.56 113 ASP A C 1
ATOM 782 O O . ASP A 1 113 ? -11.976 0.997 25.912 1.00 97.56 113 ASP A O 1
ATOM 786 N N . ALA A 1 114 ? -13.556 -0.188 24.851 1.00 98.12 114 ALA A N 1
ATOM 787 C CA . ALA A 1 114 ? -14.665 0.251 25.688 1.00 98.12 114 ALA A CA 1
ATOM 788 C C . ALA A 1 114 ? -14.943 -0.782 26.789 1.00 98.12 114 ALA A C 1
ATOM 790 O O . ALA A 1 114 ? -15.322 -1.922 26.509 1.00 98.12 114 ALA A O 1
ATOM 791 N N . LYS A 1 115 ? -14.795 -0.375 28.053 1.00 98.25 115 LYS A N 1
ATOM 792 C CA . LYS A 1 115 ? -15.035 -1.227 29.227 1.00 98.25 115 LYS A CA 1
ATOM 793 C C . LYS A 1 115 ? -16.452 -1.038 29.757 1.00 98.25 115 LYS A C 1
ATOM 795 O O . LYS A 1 115 ? -16.798 0.053 30.209 1.00 98.25 115 LYS A O 1
ATOM 800 N N . TYR A 1 116 ? -17.246 -2.102 29.791 1.00 98.56 116 TYR A N 1
ATOM 801 C CA . TYR A 1 116 ? -18.549 -2.122 30.452 1.00 98.56 116 TYR A CA 1
ATOM 802 C C . TYR A 1 116 ? -18.403 -2.625 31.876 1.00 98.56 116 TYR A C 1
ATOM 804 O O . TYR A 1 116 ? -17.819 -3.676 32.108 1.00 98.56 116 TYR A O 1
ATOM 812 N N . THR A 1 117 ? -18.952 -1.888 32.834 1.00 98.56 117 THR A N 1
ATOM 813 C CA . THR A 1 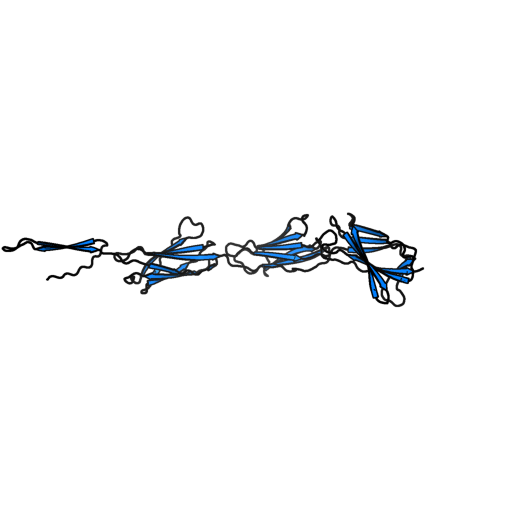117 ? -19.020 -2.282 34.242 1.00 98.56 117 THR A CA 1
ATOM 814 C C . THR A 1 117 ? -20.477 -2.337 34.664 1.00 98.56 117 THR A C 1
ATOM 816 O O . THR A 1 117 ? -21.220 -1.371 34.477 1.00 98.56 117 THR A O 1
ATOM 819 N N . VAL A 1 118 ? -20.874 -3.467 35.238 1.00 98.69 118 VAL A N 1
ATOM 820 C CA . VAL A 1 118 ? -22.208 -3.686 35.792 1.00 98.69 118 VAL A CA 1
ATOM 821 C C . VAL A 1 118 ? -22.076 -3.842 37.297 1.00 98.69 118 VAL A C 1
ATOM 823 O O . VAL A 1 118 ? -21.254 -4.630 37.765 1.00 98.69 118 VAL A O 1
ATOM 826 N N . SER A 1 119 ? -22.861 -3.083 38.059 1.00 98.25 119 SER A N 1
ATOM 827 C CA . SER A 1 119 ? -22.798 -3.099 39.519 1.00 98.25 119 SER A CA 1
ATOM 828 C C . SER A 1 119 ? -24.170 -3.215 40.170 1.00 98.25 119 SER A C 1
ATOM 830 O O . SER A 1 119 ? -25.139 -2.576 39.754 1.00 98.25 119 SER A O 1
ATOM 832 N N . TYR A 1 120 ? -24.209 -3.989 41.247 1.00 97.69 120 TYR A N 1
ATOM 833 C CA . TYR A 1 120 ? -25.310 -4.089 42.188 1.00 97.69 120 TYR A CA 1
ATOM 834 C C . TYR A 1 120 ? -24.948 -3.342 43.473 1.00 97.69 120 TYR A C 1
ATOM 836 O O . TYR A 1 120 ? -23.858 -3.542 44.007 1.00 97.69 120 TYR A O 1
ATOM 844 N N . ALA A 1 121 ? -25.849 -2.494 43.971 1.00 95.62 121 ALA A N 1
ATOM 845 C CA . ALA A 1 121 ? -25.610 -1.688 45.172 1.00 95.62 121 ALA A CA 1
ATOM 846 C C . ALA A 1 121 ? -25.668 -2.500 46.482 1.00 95.62 121 ALA A C 1
ATOM 848 O O . ALA A 1 121 ? -25.197 -2.023 47.512 1.00 95.62 121 ALA A O 1
ATOM 849 N N . GLY A 1 122 ? -26.210 -3.720 46.439 1.00 92.06 122 GLY A N 1
ATOM 850 C CA . GLY A 1 122 ? -26.531 -4.501 47.629 1.00 92.06 122 GLY A CA 1
ATOM 851 C C . GLY A 1 122 ? -27.956 -4.248 48.123 1.00 92.06 122 GLY A C 1
ATOM 852 O O . GLY A 1 122 ? -28.643 -3.331 47.673 1.00 92.06 122 GLY A O 1
ATOM 853 N N . ASP A 1 123 ? -28.383 -5.084 49.060 1.00 89.06 123 ASP A N 1
ATOM 854 C CA . ASP A 1 123 ? -29.634 -4.955 49.807 1.00 89.06 123 ASP A CA 1
ATOM 855 C C . ASP A 1 123 ? -29.401 -5.324 51.287 1.00 89.06 123 ASP A C 1
ATOM 857 O O . ASP A 1 123 ? -28.256 -5.460 51.734 1.00 89.06 123 ASP A O 1
ATOM 861 N N . ALA A 1 124 ? -30.482 -5.465 52.061 1.00 84.62 124 ALA A N 1
ATOM 862 C CA . ALA A 1 124 ? -30.431 -5.826 53.481 1.00 84.62 124 ALA A CA 1
ATOM 863 C C . ALA A 1 124 ? -29.739 -7.178 53.750 1.00 84.62 124 ALA A C 1
ATOM 865 O O . ALA A 1 124 ? -29.137 -7.371 54.799 1.00 84.62 124 ALA A O 1
ATOM 866 N N . THR A 1 125 ? -29.792 -8.101 52.791 1.00 85.94 125 THR A N 1
ATOM 867 C CA . THR A 1 125 ? -29.287 -9.480 52.892 1.00 85.94 125 THR A CA 1
ATOM 868 C C . THR A 1 125 ? -28.070 -9.750 52.005 1.00 85.94 125 THR A C 1
ATOM 870 O O . THR A 1 125 ? -27.371 -10.741 52.209 1.00 85.94 125 THR A O 1
ATOM 873 N N . ARG A 1 126 ? -27.783 -8.879 51.028 1.00 90.19 126 ARG A N 1
ATOM 874 C CA . ARG A 1 126 ? -26.711 -9.051 50.035 1.00 90.19 126 ARG A CA 1
ATOM 875 C C . ARG A 1 126 ? -25.756 -7.867 49.998 1.00 90.19 126 ARG A C 1
ATOM 877 O O . ARG A 1 126 ? -26.171 -6.708 49.984 1.00 90.19 126 ARG A O 1
ATOM 884 N N . LEU A 1 127 ? -24.465 -8.159 49.907 1.00 91.88 127 LEU A N 1
ATOM 885 C CA . LEU A 1 127 ? -23.422 -7.167 49.669 1.00 91.88 127 LEU A CA 1
ATOM 886 C C . LEU A 1 127 ? -23.487 -6.636 48.234 1.00 91.88 127 LEU A C 1
ATOM 888 O O . LEU A 1 127 ? -23.978 -7.305 47.317 1.00 91.88 127 LEU A O 1
ATOM 892 N N . ALA A 1 128 ? -22.939 -5.436 48.043 1.00 95.06 128 ALA A N 1
ATOM 893 C CA . ALA A 1 128 ? -22.686 -4.890 46.719 1.00 95.06 128 ALA A CA 1
ATOM 894 C C . ALA A 1 128 ? -21.764 -5.820 45.914 1.00 95.06 128 ALA A C 1
ATOM 896 O O . ALA A 1 128 ? -20.898 -6.499 46.466 1.00 95.06 128 ALA A O 1
ATOM 897 N N . GLY A 1 129 ? -21.939 -5.827 44.596 1.00 96.38 129 GLY A N 1
ATOM 898 C CA . GLY A 1 129 ? -21.136 -6.626 43.675 1.00 96.38 129 GLY A CA 1
ATOM 899 C C . GLY A 1 129 ? -20.888 -5.868 42.382 1.00 96.38 129 GLY A C 1
ATOM 900 O O . GLY A 1 129 ? -21.709 -5.046 41.974 1.00 96.38 129 GLY A O 1
ATOM 901 N N . SER A 1 130 ? -19.767 -6.131 41.714 1.00 98.00 130 SER A N 1
ATOM 902 C CA . SER A 1 130 ? -19.508 -5.580 40.383 1.00 98.00 130 SER A CA 1
ATOM 903 C C . SER A 1 130 ? -18.739 -6.556 39.504 1.00 98.00 130 SER A C 1
ATOM 905 O O . SER A 1 130 ? -18.020 -7.421 39.999 1.00 98.00 130 SER A O 1
ATOM 907 N N . GLY A 1 131 ? -18.932 -6.415 38.198 1.00 98.31 131 GLY A N 1
ATOM 908 C CA . GLY A 1 131 ? -18.251 -7.176 37.161 1.00 98.31 131 GLY A CA 1
ATOM 909 C C . GLY A 1 131 ? -18.028 -6.295 35.944 1.00 98.31 131 GLY A C 1
ATOM 910 O O . GLY A 1 131 ? -18.737 -5.304 35.747 1.00 98.31 131 GLY A O 1
ATOM 911 N N . SER A 1 132 ? -17.045 -6.637 35.121 1.00 98.44 132 SER A N 1
ATOM 912 C CA . SER A 1 132 ? -16.754 -5.870 33.915 1.00 98.44 132 SER A CA 1
ATOM 913 C C . SER A 1 132 ? -16.197 -6.728 32.800 1.00 98.44 132 SER A C 1
ATOM 915 O O . SER A 1 132 ? -15.524 -7.714 33.082 1.00 98.44 132 SER A O 1
ATOM 917 N N . ASP A 1 133 ? -16.411 -6.283 31.568 1.00 98.69 133 ASP A N 1
ATOM 918 C CA . ASP A 1 133 ? -15.774 -6.836 30.378 1.00 98.69 133 ASP A CA 1
ATOM 919 C C . ASP A 1 133 ? -15.511 -5.726 29.351 1.00 98.69 133 ASP A C 1
ATOM 921 O O . ASP A 1 133 ? -16.095 -4.639 29.437 1.00 98.69 133 ASP A O 1
ATOM 925 N N . THR A 1 134 ? -14.626 -5.985 28.397 1.00 98.31 134 THR A N 1
ATOM 926 C CA . THR A 1 134 ? -14.149 -4.999 27.423 1.00 98.31 134 THR A CA 1
ATOM 927 C C . THR A 1 134 ? -14.443 -5.458 26.002 1.00 98.31 134 THR A C 1
ATOM 929 O O . THR A 1 134 ? -14.254 -6.620 25.663 1.00 98.31 134 THR A O 1
ATOM 932 N N . VAL A 1 135 ? -14.854 -4.518 25.149 1.00 98.50 135 VAL A N 1
ATOM 933 C CA . VAL A 1 135 ? -14.942 -4.711 23.696 1.00 98.50 135 VAL A CA 1
ATOM 934 C C . VAL A 1 135 ? -13.967 -3.777 22.994 1.00 98.50 135 VAL A C 1
ATOM 936 O O . VAL A 1 135 ? -13.922 -2.583 23.295 1.00 98.50 135 VAL A O 1
ATOM 939 N N . THR A 1 136 ? -13.237 -4.286 22.007 1.00 98.38 136 THR A N 1
ATOM 940 C CA . THR A 1 136 ? -12.443 -3.437 21.115 1.00 98.38 136 THR A CA 1
ATOM 941 C C . THR A 1 136 ? -13.342 -2.853 20.026 1.00 98.38 136 THR A C 1
ATOM 943 O O . THR A 1 136 ? -13.903 -3.568 19.191 1.00 98.38 136 THR A O 1
ATOM 946 N N . VAL A 1 137 ? -13.483 -1.530 20.020 1.00 97.88 137 VAL A N 1
ATOM 947 C CA . VAL A 1 137 ? -14.253 -0.784 19.024 1.00 97.88 137 VAL A CA 1
ATOM 948 C C . VAL A 1 137 ? -13.317 -0.331 17.911 1.00 97.88 137 VAL A C 1
ATOM 950 O O . VAL A 1 137 ? -12.406 0.455 18.150 1.00 97.88 137 VAL A O 1
ATOM 953 N N . SER A 1 138 ? -13.537 -0.783 16.680 1.00 96.75 138 SER A N 1
ATOM 954 C CA . SER A 1 138 ? -12.690 -0.429 15.535 1.00 96.75 138 SER A CA 1
ATOM 955 C C . SER A 1 138 ? -13.491 0.216 14.410 1.00 96.75 138 SER A C 1
ATOM 957 O O . SER A 1 138 ? -14.712 0.074 14.305 1.00 96.75 138 SER A O 1
ATOM 959 N N . ARG A 1 139 ? -12.823 0.975 13.543 1.00 97.19 139 ARG A N 1
ATOM 960 C CA . ARG A 1 139 ? -13.442 1.402 12.285 1.00 97.19 139 ARG A CA 1
ATOM 961 C C . ARG A 1 139 ? -13.546 0.229 11.312 1.00 97.19 139 ARG A C 1
ATOM 963 O O . ARG A 1 139 ? -12.652 -0.609 11.231 1.00 97.19 139 ARG A O 1
ATOM 970 N N . ALA A 1 140 ? -14.614 0.213 10.518 1.00 96.44 140 ALA A N 1
ATOM 971 C CA . ALA A 1 140 ? -14.821 -0.806 9.500 1.00 96.44 140 ALA A CA 1
ATOM 972 C C . ALA A 1 140 ? -13.717 -0.739 8.433 1.00 96.44 140 ALA A C 1
ATOM 974 O O . ALA A 1 140 ? -13.366 0.339 7.946 1.00 96.44 140 ALA A O 1
ATOM 975 N N . ALA A 1 141 ? -13.184 -1.894 8.042 1.00 96.56 141 ALA A N 1
ATOM 976 C CA . ALA A 1 141 ? -12.218 -1.975 6.955 1.00 96.56 141 ALA A CA 1
ATOM 977 C C . ALA A 1 141 ? -12.877 -1.668 5.599 1.00 96.56 141 ALA A C 1
ATOM 979 O O . ALA A 1 141 ? -14.038 -2.003 5.363 1.00 96.56 141 ALA A O 1
ATOM 980 N N . THR A 1 142 ? -12.109 -1.077 4.683 1.00 98.31 142 THR A N 1
ATOM 981 C CA . THR A 1 142 ? -12.500 -0.896 3.277 1.00 98.31 142 THR A CA 1
ATOM 982 C C . THR A 1 142 ? -11.504 -1.573 2.333 1.00 98.31 142 THR A C 1
ATOM 984 O O . THR A 1 142 ? -10.426 -2.032 2.737 1.00 98.31 142 THR A O 1
ATOM 987 N N . THR A 1 143 ? -11.846 -1.655 1.052 1.00 98.62 143 THR A N 1
ATOM 988 C CA . THR A 1 143 ? -10.936 -2.096 -0.006 1.00 98.62 143 THR A CA 1
ATOM 989 C C . THR A 1 143 ? -10.410 -0.891 -0.773 1.00 98.62 143 THR A C 1
ATOM 991 O O . THR A 1 143 ? -11.124 0.073 -1.022 1.00 98.62 143 THR A O 1
ATOM 994 N N . LEU A 1 144 ? -9.132 -0.944 -1.125 1.00 98.88 144 LEU A N 1
ATOM 995 C CA . LEU A 1 144 ? -8.476 0.003 -2.014 1.00 98.88 144 LEU A CA 1
ATOM 996 C C . LEU A 1 144 ? -7.548 -0.835 -2.887 1.00 98.88 144 LEU A C 1
ATOM 998 O O . LEU A 1 144 ? -6.883 -1.726 -2.357 1.00 98.88 144 LEU A O 1
ATOM 1002 N N . SER A 1 145 ? -7.521 -0.591 -4.190 1.00 98.81 145 SER A N 1
ATOM 1003 C CA . SER A 1 145 ? -6.611 -1.262 -5.121 1.00 98.81 145 SER A CA 1
ATOM 1004 C C . SER A 1 145 ? -6.072 -0.283 -6.153 1.00 98.81 145 SER A C 1
ATOM 1006 O O . SER A 1 145 ? -6.684 0.751 -6.405 1.00 98.81 145 SER A O 1
ATOM 1008 N N . LEU A 1 146 ? -4.942 -0.633 -6.762 1.00 98.69 146 LEU A N 1
ATOM 1009 C CA . LEU A 1 146 ? -4.305 0.086 -7.863 1.00 98.69 146 LEU A CA 1
ATOM 1010 C C . LEU A 1 146 ? -3.940 -0.915 -8.964 1.00 98.69 146 LEU A C 1
ATOM 1012 O O . LEU A 1 146 ? -3.551 -2.044 -8.666 1.00 98.69 146 LEU A O 1
ATOM 1016 N N . ASN A 1 147 ? -4.072 -0.509 -10.224 1.00 98.69 147 ASN A N 1
ATOM 1017 C CA . ASN A 1 147 ? -3.696 -1.320 -11.385 1.00 98.69 147 ASN A CA 1
ATOM 1018 C C . ASN A 1 147 ? -2.197 -1.190 -11.738 1.00 98.69 147 ASN A C 1
ATOM 1020 O O . ASN A 1 147 ? -1.451 -0.452 -11.099 1.00 98.69 147 ASN A O 1
ATOM 1024 N N . ASN A 1 148 ? -1.770 -1.904 -12.790 1.00 98.25 148 ASN A N 1
ATOM 1025 C CA . ASN A 1 148 ? -0.452 -1.783 -13.438 1.00 98.25 148 ASN A CA 1
ATOM 1026 C C . ASN A 1 148 ? 0.769 -2.166 -12.581 1.00 98.25 148 ASN A C 1
ATOM 1028 O O . ASN A 1 148 ? 1.893 -1.778 -12.908 1.00 98.25 148 ASN A O 1
ATOM 1032 N N . ASN A 1 149 ? 0.580 -2.945 -11.512 1.00 98.50 149 ASN A N 1
ATOM 1033 C CA . ASN A 1 149 ? 1.699 -3.422 -10.705 1.00 98.50 149 ASN A CA 1
ATOM 1034 C C . ASN A 1 149 ? 2.615 -4.347 -11.520 1.00 98.50 149 ASN A C 1
ATOM 1036 O O . ASN A 1 149 ? 2.146 -5.263 -12.192 1.00 98.50 149 ASN A O 1
ATOM 1040 N N . GLY A 1 150 ? 3.917 -4.099 -11.459 1.00 98.19 150 GLY A N 1
ATOM 1041 C CA . GLY A 1 150 ? 4.953 -4.876 -12.130 1.00 98.19 150 GLY A CA 1
ATOM 1042 C C . GLY A 1 150 ? 5.041 -4.686 -13.647 1.00 98.19 150 GLY A C 1
ATOM 1043 O O . GLY A 1 150 ? 5.836 -5.358 -14.299 1.00 98.19 150 GLY A O 1
ATOM 1044 N N . THR A 1 151 ? 4.238 -3.799 -14.241 1.00 98.38 151 THR A N 1
ATOM 1045 C CA . THR A 1 151 ? 4.219 -3.632 -15.703 1.00 98.38 151 THR A CA 1
ATOM 1046 C C . THR A 1 151 ? 5.406 -2.795 -16.179 1.00 98.38 151 THR A C 1
ATOM 1048 O O . THR A 1 151 ? 5.719 -1.773 -15.574 1.00 98.38 151 THR A O 1
ATOM 1051 N N . VAL A 1 152 ? 6.044 -3.208 -17.282 1.00 98.38 152 VAL A N 1
ATOM 1052 C CA . VAL A 1 152 ? 7.167 -2.493 -17.907 1.00 98.38 152 VAL A CA 1
ATOM 1053 C C . VAL A 1 152 ? 6.691 -1.734 -19.141 1.00 98.38 152 VAL A C 1
ATOM 1055 O O . VAL A 1 152 ? 6.233 -2.335 -20.114 1.00 98.38 152 VAL A O 1
ATOM 1058 N N . TYR A 1 153 ? 6.854 -0.416 -19.133 1.00 98.50 153 TYR A N 1
ATOM 1059 C CA . TYR A 1 153 ? 6.432 0.470 -20.212 1.00 98.50 153 TYR A CA 1
ATOM 1060 C C . TYR A 1 153 ? 7.610 0.978 -21.042 1.00 98.50 153 TYR A C 1
ATOM 1062 O O . TYR A 1 153 ? 8.756 1.017 -20.591 1.00 98.50 153 TYR A O 1
ATOM 1070 N N . SER A 1 154 ? 7.327 1.364 -22.287 1.00 97.81 154 SER A N 1
ATOM 1071 C CA . SER A 1 154 ? 8.271 2.140 -23.095 1.00 97.81 154 SER A CA 1
ATOM 1072 C C . SER A 1 154 ? 8.563 3.486 -22.429 1.00 97.81 154 SER A C 1
ATOM 1074 O O . SER A 1 154 ? 7.713 4.017 -21.717 1.00 97.81 154 SER A O 1
ATOM 1076 N N . TYR A 1 155 ? 9.752 4.029 -22.688 1.00 97.19 155 TYR A N 1
ATOM 1077 C CA . TYR A 1 155 ? 10.125 5.364 -22.226 1.00 97.19 155 TYR A CA 1
ATOM 1078 C C . TYR A 1 155 ? 9.120 6.417 -22.707 1.00 97.19 155 TYR A C 1
ATOM 1080 O O . TYR A 1 155 ? 8.674 6.345 -23.853 1.00 97.19 155 TYR A O 1
ATOM 1088 N N . ASP A 1 156 ? 8.824 7.393 -21.849 1.00 96.50 156 ASP A N 1
ATOM 1089 C CA . ASP A 1 156 ? 7.945 8.541 -22.133 1.00 96.50 156 ASP A CA 1
ATOM 1090 C C . ASP A 1 156 ? 6.488 8.141 -22.437 1.00 96.50 156 ASP A C 1
ATOM 1092 O O . ASP A 1 156 ? 5.728 8.860 -23.083 1.00 96.50 156 ASP A O 1
ATOM 1096 N N . LYS A 1 157 ? 6.090 6.925 -22.036 1.00 98.25 157 LYS A N 1
ATOM 1097 C CA . LYS A 1 157 ? 4.718 6.460 -22.217 1.00 98.25 157 LYS A CA 1
ATOM 1098 C C . LYS A 1 157 ? 3.826 7.067 -21.140 1.00 98.25 157 LYS A C 1
ATOM 1100 O O . LYS A 1 157 ? 4.016 6.784 -19.960 1.00 98.25 157 LYS A O 1
ATOM 1105 N N . ASP A 1 158 ? 2.777 7.761 -21.567 1.00 98.44 158 ASP A N 1
ATOM 1106 C CA . ASP A 1 158 ? 1.667 8.134 -20.692 1.00 98.44 158 ASP A CA 1
ATOM 1107 C C . ASP A 1 158 ? 0.862 6.896 -20.280 1.00 98.44 158 ASP A C 1
ATOM 1109 O O . ASP A 1 158 ? 0.241 6.216 -21.109 1.00 98.44 158 ASP A O 1
ATOM 1113 N N . VAL A 1 159 ? 0.870 6.601 -18.981 1.00 98.62 159 VAL A N 1
ATOM 1114 C CA . VAL A 1 159 ? 0.163 5.471 -18.375 1.00 98.62 159 VAL A CA 1
ATOM 1115 C C . VAL A 1 159 ? -0.863 5.980 -17.377 1.00 98.62 159 VAL A C 1
ATOM 1117 O O . VAL A 1 159 ? -0.554 6.746 -16.468 1.00 98.62 159 VAL A O 1
ATOM 1120 N N . THR A 1 160 ? -2.103 5.516 -17.523 1.00 98.69 160 THR A N 1
ATOM 1121 C CA . THR A 1 160 ? -3.177 5.819 -16.574 1.00 98.69 160 THR A CA 1
ATOM 1122 C C . THR A 1 160 ? -3.179 4.805 -15.434 1.00 98.69 160 THR A C 1
ATOM 1124 O O . THR A 1 160 ? -3.420 3.616 -15.650 1.00 98.69 160 THR A O 1
ATOM 1127 N N . PHE A 1 161 ? -2.955 5.291 -14.216 1.00 98.81 161 PHE A N 1
ATOM 1128 C CA . PHE A 1 161 ? -3.136 4.535 -12.982 1.00 98.81 161 PHE A CA 1
ATOM 1129 C C . PHE A 1 161 ? -4.507 4.840 -12.396 1.00 98.81 161 PHE A C 1
ATOM 1131 O O . PHE A 1 161 ? -4.873 6.004 -12.225 1.00 98.81 161 PHE A O 1
ATOM 1138 N N . THR A 1 162 ? -5.249 3.791 -12.068 1.00 98.81 162 THR A N 1
ATOM 1139 C CA . THR A 1 162 ? -6.609 3.861 -11.542 1.00 98.81 162 THR A CA 1
ATOM 1140 C C . THR A 1 162 ? -6.649 3.220 -10.166 1.00 98.81 162 THR A C 1
ATOM 1142 O O . THR A 1 162 ? -6.414 2.020 -10.019 1.00 98.81 162 THR A O 1
ATOM 1145 N N . ALA A 1 163 ? -6.964 4.031 -9.160 1.00 98.88 163 ALA A N 1
ATOM 1146 C CA . ALA A 1 163 ? -7.302 3.566 -7.829 1.00 98.88 163 ALA A CA 1
ATOM 1147 C C . ALA A 1 163 ? -8.792 3.213 -7.772 1.00 98.88 163 ALA A C 1
ATOM 1149 O O . ALA A 1 163 ? -9.617 4.009 -8.223 1.00 98.88 163 ALA A O 1
ATOM 1150 N N . HIS A 1 164 ? -9.131 2.066 -7.187 1.00 98.88 164 HIS A N 1
ATOM 1151 C CA . HIS A 1 164 ? -10.512 1.653 -6.934 1.00 98.88 164 HIS A CA 1
ATOM 1152 C C . HIS A 1 164 ? -10.761 1.540 -5.428 1.00 98.88 164 HIS A C 1
ATOM 1154 O O . HIS A 1 164 ? -10.080 0.773 -4.748 1.00 98.88 164 HIS A O 1
ATOM 1160 N N . LEU A 1 165 ? -11.722 2.308 -4.911 1.00 98.88 165 LEU A N 1
ATOM 1161 C CA . LEU A 1 165 ? -12.125 2.348 -3.505 1.00 98.88 165 LEU A CA 1
ATOM 1162 C C . LEU A 1 165 ? -13.479 1.646 -3.334 1.00 98.88 165 LEU A C 1
ATOM 1164 O O . LEU A 1 165 ? -14.484 2.095 -3.892 1.00 98.88 165 LEU A O 1
ATOM 1168 N N . GLY A 1 166 ? -13.521 0.601 -2.507 1.00 98.56 166 GLY A N 1
ATOM 1169 C CA . GLY A 1 166 ? -14.757 -0.087 -2.122 1.00 98.56 166 GLY A CA 1
ATOM 1170 C C . GLY A 1 166 ? -15.651 0.764 -1.224 1.00 98.56 166 GLY A C 1
ATOM 1171 O O . GLY A 1 166 ? -15.427 1.958 -1.062 1.00 98.56 166 GLY A O 1
ATOM 1172 N N . SER A 1 167 ? -16.686 0.178 -0.626 1.00 97.50 167 SER A N 1
ATOM 1173 C CA . SER A 1 167 ? -17.647 0.922 0.199 1.00 97.50 167 SER A CA 1
ATOM 1174 C C . SER A 1 167 ? -16.999 1.606 1.410 1.00 97.50 167 SER A C 1
ATOM 1176 O O . SER A 1 167 ? -16.094 1.067 2.050 1.00 97.50 167 SER A O 1
ATOM 1178 N N . THR A 1 168 ? -17.487 2.802 1.734 1.00 97.81 168 THR A N 1
ATOM 1179 C CA . THR A 1 168 ? -17.075 3.604 2.896 1.00 97.81 168 THR A CA 1
ATOM 1180 C C . THR A 1 168 ? -18.312 4.211 3.556 1.00 97.81 168 THR A C 1
ATOM 1182 O O . THR A 1 168 ? -19.417 4.131 3.017 1.00 97.81 168 THR A O 1
ATOM 1185 N N . TYR A 1 169 ? -18.150 4.809 4.734 1.00 95.62 169 TYR A N 1
ATOM 1186 C CA . TYR A 1 169 ? -19.250 5.451 5.445 1.00 95.62 169 TYR A CA 1
ATOM 1187 C C . TYR A 1 169 ? -19.645 6.799 4.834 1.00 95.62 169 TYR A C 1
ATOM 1189 O O . TYR A 1 169 ? -20.816 7.004 4.525 1.00 95.62 169 TYR A O 1
ATOM 1197 N N . LYS A 1 170 ? -18.696 7.729 4.684 1.00 95.75 170 LYS A N 1
ATOM 1198 C CA . LYS A 1 170 ? -18.967 9.077 4.154 1.00 95.75 170 LYS A CA 1
ATOM 1199 C C . LYS A 1 170 ? -17.905 9.563 3.179 1.00 95.75 170 LYS A C 1
ATOM 1201 O O . LYS A 1 170 ? -18.250 10.136 2.151 1.00 95.75 170 LYS A O 1
ATOM 1206 N N . SER A 1 171 ? -16.622 9.375 3.491 1.00 97.75 171 SER A N 1
ATOM 1207 C CA . SER A 1 171 ? -15.553 9.910 2.646 1.00 97.75 171 SER A CA 1
ATOM 1208 C C . SER A 1 171 ? -15.368 9.043 1.408 1.00 97.75 171 SER A C 1
ATOM 1210 O O . SER A 1 171 ? -15.248 7.822 1.501 1.00 97.75 171 SER A O 1
ATOM 1212 N N . ARG A 1 172 ? -15.314 9.688 0.244 1.00 98.38 172 ARG A N 1
ATOM 1213 C CA . ARG A 1 172 ? -15.000 9.078 -1.056 1.00 98.38 172 ARG A CA 1
ATOM 1214 C C . ARG A 1 172 ? -13.719 9.658 -1.664 1.00 98.38 172 ARG A C 1
ATOM 1216 O O . ARG A 1 172 ? -13.460 9.459 -2.847 1.00 98.38 172 ARG A O 1
ATOM 1223 N N . THR A 1 173 ? -12.934 10.390 -0.872 1.00 98.75 173 THR A N 1
ATOM 1224 C CA . THR A 1 173 ? -11.731 11.087 -1.338 1.00 98.75 173 THR A CA 1
ATOM 1225 C C . THR A 1 173 ? -10.525 10.162 -1.321 1.00 98.75 173 THR A C 1
ATOM 1227 O O . THR A 1 173 ? -10.174 9.618 -0.277 1.00 98.75 173 THR A O 1
ATOM 1230 N N . VAL A 1 174 ? -9.865 10.039 -2.468 1.00 98.88 174 VAL A N 1
ATOM 1231 C CA . VAL A 1 174 ? -8.608 9.308 -2.639 1.00 98.88 174 VAL A CA 1
ATOM 1232 C C . VAL A 1 174 ? -7.534 10.270 -3.134 1.00 98.88 174 VAL A C 1
ATOM 1234 O O . VAL A 1 174 ? -7.814 11.225 -3.863 1.00 98.88 174 VAL A O 1
ATOM 1237 N N . GLU A 1 175 ? -6.297 10.010 -2.736 1.00 98.88 175 GLU A N 1
ATOM 1238 C CA . GLU A 1 175 ? -5.101 10.649 -3.274 1.00 98.88 175 GLU A CA 1
ATOM 1239 C C . GLU A 1 175 ? -4.276 9.627 -4.053 1.00 98.88 175 GLU A C 1
ATOM 1241 O O . GLU A 1 175 ? -4.153 8.483 -3.623 1.00 98.88 175 GLU A O 1
ATOM 1246 N N . ILE A 1 176 ? -3.708 10.036 -5.186 1.00 98.88 176 ILE A N 1
ATOM 1247 C CA . ILE A 1 176 ? -2.761 9.251 -5.979 1.00 98.88 176 ILE A CA 1
ATOM 1248 C C . ILE A 1 176 ? -1.454 10.033 -6.053 1.00 98.88 176 ILE A C 1
ATOM 1250 O O . ILE A 1 176 ? -1.428 11.174 -6.520 1.00 98.88 176 ILE A O 1
ATOM 1254 N N . TRP A 1 177 ? -0.379 9.397 -5.608 1.00 98.81 177 TRP A N 1
ATOM 1255 C CA . TRP A 1 177 ? 0.972 9.934 -5.527 1.00 98.81 177 TRP A CA 1
ATOM 1256 C C . TRP A 1 177 ? 1.910 9.136 -6.432 1.00 98.81 177 TRP A C 1
ATOM 1258 O O . TRP A 1 177 ? 1.741 7.924 -6.573 1.00 98.81 177 TRP A O 1
ATOM 1268 N N . ALA A 1 178 ? 2.912 9.796 -7.007 1.00 98.44 178 ALA A N 1
ATOM 1269 C CA . ALA A 1 178 ? 4.028 9.157 -7.699 1.00 98.44 178 ALA A CA 1
ATOM 1270 C C . ALA A 1 178 ? 5.343 9.452 -6.983 1.00 98.44 178 ALA A C 1
ATOM 1272 O O . ALA A 1 178 ? 5.631 10.602 -6.656 1.00 98.44 178 ALA A O 1
ATOM 1273 N N . ASN A 1 179 ? 6.150 8.413 -6.826 1.00 97.88 179 ASN A N 1
ATOM 1274 C CA . ASN A 1 179 ? 7.527 8.459 -6.363 1.00 97.88 179 ASN A CA 1
ATOM 1275 C C . ASN A 1 179 ? 8.412 7.853 -7.469 1.00 97.88 179 ASN A C 1
ATOM 1277 O O . ASN A 1 179 ? 8.510 6.622 -7.568 1.00 97.88 179 ASN A O 1
ATOM 1281 N N . PRO A 1 180 ? 8.964 8.686 -8.372 1.00 96.31 180 PRO A N 1
ATOM 1282 C CA . PRO A 1 180 ? 9.933 8.240 -9.364 1.00 96.31 180 PRO A CA 1
ATOM 1283 C C . PRO A 1 180 ? 11.218 7.788 -8.670 1.00 96.31 180 PRO A C 1
ATOM 1285 O O . PRO A 1 180 ? 11.760 8.521 -7.853 1.00 96.31 180 PRO A O 1
ATOM 1288 N N . TYR A 1 181 ? 11.726 6.615 -9.033 1.00 93.94 181 TYR A N 1
ATOM 1289 C CA . TYR A 1 181 ? 12.902 6.019 -8.411 1.00 93.94 181 TYR A CA 1
ATOM 1290 C C . TYR A 1 181 ? 14.150 6.911 -8.559 1.00 93.94 181 TYR A C 1
ATOM 1292 O O . TYR A 1 181 ? 14.332 7.606 -9.569 1.00 93.94 181 TYR A O 1
ATOM 1300 N N . GLY A 1 182 ? 15.012 6.865 -7.543 1.00 88.81 182 GLY A N 1
ATOM 1301 C CA . GLY A 1 182 ? 16.147 7.769 -7.357 1.00 88.81 182 GLY A CA 1
ATOM 1302 C C . GLY A 1 182 ? 15.886 8.802 -6.255 1.00 88.81 182 GLY A C 1
ATOM 1303 O O . GLY A 1 182 ? 14.755 9.199 -5.999 1.00 88.81 182 GLY A O 1
ATOM 1304 N N . SER A 1 183 ? 16.944 9.247 -5.578 1.00 87.56 183 SER A N 1
ATOM 1305 C CA . SER A 1 183 ? 16.855 10.265 -4.519 1.00 87.56 183 SER A CA 1
ATOM 1306 C C . SER A 1 183 ? 16.739 11.700 -5.055 1.00 87.56 183 SER A C 1
ATOM 1308 O O . SER A 1 183 ? 16.596 12.641 -4.279 1.00 87.56 183 SER A O 1
ATOM 1310 N N . ASP A 1 184 ? 16.797 11.886 -6.378 1.00 89.31 184 ASP A N 1
ATOM 1311 C CA . ASP A 1 184 ? 16.750 13.184 -7.059 1.00 89.31 184 ASP A CA 1
ATOM 1312 C C . ASP A 1 184 ? 15.324 13.723 -7.263 1.00 89.31 184 ASP A C 1
ATOM 1314 O O . ASP A 1 184 ? 15.160 14.866 -7.705 1.00 89.31 184 ASP A O 1
ATOM 1318 N N . LYS A 1 185 ? 14.287 12.920 -6.985 1.00 89.56 185 LYS A N 1
ATOM 1319 C CA . LYS A 1 185 ? 12.880 13.305 -7.153 1.00 89.56 185 LYS A CA 1
ATOM 1320 C C . LYS A 1 185 ? 12.084 13.060 -5.868 1.00 89.56 185 LYS A C 1
ATOM 1322 O O . LYS A 1 185 ? 12.065 11.935 -5.384 1.00 89.56 185 LYS A O 1
ATOM 1327 N N . PRO A 1 186 ? 11.400 14.082 -5.321 1.00 92.38 186 PRO A N 1
ATOM 1328 C CA . PRO A 1 186 ? 10.500 13.881 -4.194 1.00 92.38 186 PRO A CA 1
ATOM 1329 C C . PRO A 1 186 ? 9.184 13.227 -4.637 1.00 92.38 186 PRO A C 1
ATOM 1331 O O . PRO A 1 186 ? 8.795 13.306 -5.809 1.00 92.38 186 PRO A O 1
ATOM 1334 N N . ASP A 1 187 ? 8.460 12.668 -3.668 1.00 95.19 187 ASP A N 1
ATOM 1335 C CA . ASP A 1 187 ? 7.071 12.239 -3.838 1.00 95.19 187 ASP A CA 1
ATOM 1336 C C . ASP A 1 187 ? 6.207 13.400 -4.347 1.00 95.19 187 ASP A C 1
ATOM 1338 O O . ASP A 1 187 ? 6.241 14.517 -3.824 1.00 95.19 187 ASP A O 1
ATOM 1342 N N . LYS A 1 188 ? 5.389 13.127 -5.365 1.00 97.31 188 LYS A N 1
ATOM 1343 C CA . LYS A 1 188 ? 4.513 14.112 -6.000 1.00 97.31 188 LYS A CA 1
ATOM 1344 C C . LYS A 1 188 ? 3.061 13.659 -5.943 1.00 97.31 188 LYS A C 1
ATOM 1346 O O . LYS A 1 188 ? 2.714 12.602 -6.472 1.00 97.31 188 LYS A O 1
ATOM 1351 N N . LEU A 1 189 ? 2.189 14.501 -5.388 1.00 98.44 189 LEU A N 1
ATOM 1352 C CA . LEU A 1 189 ? 0.743 14.324 -5.504 1.00 98.44 189 LEU A CA 1
ATOM 1353 C C . LEU A 1 189 ? 0.339 14.525 -6.968 1.00 98.44 189 LEU A C 1
ATOM 1355 O O . LEU A 1 189 ? 0.498 15.613 -7.521 1.00 98.44 189 LEU A O 1
ATOM 1359 N N . LEU A 1 190 ? -0.186 13.477 -7.596 1.00 98.44 190 LEU A N 1
ATOM 1360 C CA . LEU A 1 190 ? -0.705 13.557 -8.960 1.00 98.44 190 LEU A CA 1
ATOM 1361 C C . LEU A 1 190 ? -2.145 14.050 -8.964 1.00 98.44 190 LEU A C 1
ATOM 1363 O O . LEU A 1 190 ? -2.532 14.855 -9.808 1.00 98.44 190 LEU A O 1
ATOM 1367 N N . LYS A 1 191 ? -2.958 13.520 -8.044 1.00 98.69 191 LYS A N 1
ATOM 1368 C CA . LYS A 1 191 ? -4.381 13.837 -7.974 1.00 98.69 191 LYS A CA 1
ATOM 1369 C C . LYS A 1 191 ? -4.948 13.559 -6.596 1.00 98.69 191 LYS A C 1
ATOM 1371 O O . LYS A 1 191 ? -4.684 12.514 -6.015 1.00 98.69 191 LYS A O 1
ATOM 1376 N N . LYS A 1 192 ? -5.810 14.456 -6.134 1.00 98.69 192 LYS A N 1
ATOM 1377 C CA . LYS A 1 192 ? -6.688 14.268 -4.981 1.00 98.69 192 LYS A CA 1
ATOM 1378 C C . LYS A 1 192 ? -8.112 14.539 -5.427 1.00 98.69 192 LYS A C 1
ATOM 1380 O O . LYS A 1 192 ? -8.364 15.555 -6.070 1.00 98.69 192 LYS A O 1
ATOM 1385 N N . GLY A 1 193 ? -9.038 13.643 -5.121 1.00 98.62 193 GLY A N 1
ATOM 1386 C CA . GLY A 1 193 ? -10.419 13.840 -5.535 1.00 98.62 193 GLY A CA 1
ATOM 1387 C C . GLY A 1 193 ? -11.367 12.770 -5.035 1.00 98.62 193 GLY A C 1
ATOM 1388 O O . GLY A 1 193 ? -10.953 11.725 -4.537 1.00 98.62 193 GLY A O 1
ATOM 1389 N N . THR A 1 194 ? -12.656 13.053 -5.185 1.00 98.62 194 THR A N 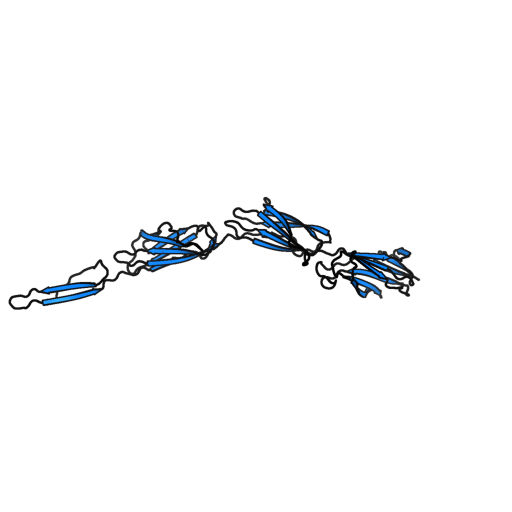1
ATOM 1390 C CA . THR A 1 194 ? -13.713 12.072 -4.943 1.00 98.62 194 THR A CA 1
ATOM 1391 C C . THR A 1 194 ? -13.725 11.048 -6.075 1.00 98.62 194 THR A C 1
ATOM 1393 O O . THR A 1 194 ? -13.649 11.421 -7.248 1.00 98.62 194 THR A O 1
ATOM 1396 N N . VAL A 1 195 ? -13.795 9.762 -5.733 1.00 98.75 195 VAL A N 1
ATOM 1397 C CA . VAL A 1 195 ? -13.956 8.694 -6.725 1.00 98.75 195 VAL A CA 1
ATOM 1398 C C . VAL A 1 195 ? -15.299 8.811 -7.451 1.00 98.75 195 VAL A C 1
ATOM 1400 O O . VAL A 1 195 ? -16.276 9.308 -6.893 1.00 98.75 195 VAL A O 1
ATOM 1403 N N . ASN A 1 196 ? -15.361 8.341 -8.695 1.00 98.44 196 ASN A N 1
ATOM 1404 C CA . ASN A 1 196 ? -16.601 8.333 -9.471 1.00 98.44 196 ASN A CA 1
ATOM 1405 C C . ASN A 1 196 ? -17.627 7.306 -8.937 1.00 98.44 196 ASN A C 1
ATOM 1407 O O . ASN A 1 196 ? -17.384 6.609 -7.949 1.00 98.44 196 ASN A O 1
ATOM 1411 N N . SER A 1 197 ? -18.775 7.183 -9.612 1.00 97.38 197 SER A N 1
ATOM 1412 C CA . SER A 1 197 ? -19.853 6.247 -9.245 1.00 97.38 197 SER A CA 1
ATOM 1413 C C . SER A 1 197 ? -19.424 4.775 -9.223 1.00 97.38 197 SER A C 1
ATOM 1415 O O . SER A 1 197 ? -19.991 3.987 -8.473 1.00 97.38 197 SER A O 1
ATOM 1417 N N . SER A 1 198 ? -18.394 4.407 -9.986 1.00 98.06 198 SER A N 1
ATOM 1418 C CA . SER A 1 198 ? -17.790 3.068 -9.984 1.00 98.06 198 SER A CA 1
ATOM 1419 C C . SER A 1 198 ? -16.679 2.904 -8.941 1.00 98.06 198 SER A C 1
ATOM 1421 O O . SER A 1 198 ? -15.991 1.890 -8.946 1.00 98.06 198 SER A O 1
ATOM 1423 N N . GLY A 1 199 ? -16.448 3.893 -8.074 1.00 98.56 199 GLY A N 1
ATOM 1424 C CA . GLY A 1 199 ? -15.399 3.843 -7.057 1.00 98.56 199 GLY A CA 1
ATOM 1425 C C . GLY A 1 199 ? -13.992 4.150 -7.573 1.00 98.56 199 GLY A C 1
ATOM 1426 O O . GLY A 1 199 ? -13.033 3.909 -6.849 1.00 98.56 199 GLY A O 1
ATOM 1427 N N . ASN A 1 200 ? -13.847 4.717 -8.776 1.00 98.81 200 ASN A N 1
ATOM 1428 C CA . ASN A 1 200 ? -12.545 4.929 -9.410 1.00 98.81 200 ASN A CA 1
ATOM 1429 C C . ASN A 1 200 ? -12.053 6.384 -9.350 1.00 98.81 200 ASN A C 1
ATOM 1431 O O . ASN A 1 200 ? -12.805 7.323 -9.619 1.00 98.81 200 ASN A O 1
ATOM 1435 N N . LEU A 1 201 ? -10.754 6.563 -9.099 1.00 98.88 201 LEU A N 1
ATOM 1436 C CA . LEU A 1 201 ? -10.002 7.799 -9.339 1.00 98.88 201 LEU A CA 1
ATOM 1437 C C . LEU A 1 201 ? -8.780 7.458 -10.194 1.00 98.88 201 LEU A C 1
ATOM 1439 O O . LEU A 1 201 ? -8.099 6.481 -9.912 1.00 98.88 201 LEU A O 1
ATOM 1443 N N . SER A 1 202 ? -8.495 8.247 -11.233 1.00 98.75 202 SER A N 1
ATOM 1444 C CA . SER A 1 202 ? -7.347 7.996 -12.118 1.00 98.75 202 SER A CA 1
ATOM 1445 C C . SER A 1 202 ? -6.440 9.206 -12.280 1.00 98.75 202 SER A C 1
ATOM 1447 O O . SER A 1 202 ? -6.928 10.344 -12.319 1.00 98.75 202 SER A O 1
ATOM 1449 N N . ALA A 1 203 ? -5.142 8.937 -12.417 1.00 98.69 203 ALA A N 1
ATOM 1450 C CA . ALA A 1 203 ? -4.090 9.900 -12.718 1.00 98.69 203 ALA A CA 1
ATOM 1451 C C . ALA A 1 203 ? -3.135 9.334 -13.783 1.00 98.69 203 ALA A C 1
ATOM 1453 O O . ALA A 1 203 ? -2.942 8.121 -13.863 1.00 98.69 203 ALA A O 1
ATOM 1454 N N . VAL A 1 204 ? -2.550 10.213 -14.597 1.00 98.56 204 VAL A N 1
ATOM 1455 C CA . VAL A 1 204 ? -1.574 9.840 -15.629 1.00 98.56 204 VAL A CA 1
ATOM 1456 C C . VAL A 1 204 ? -0.163 10.035 -15.085 1.00 98.56 204 VAL A C 1
ATOM 1458 O O . VAL A 1 204 ? 0.121 11.047 -14.440 1.00 98.56 204 VAL A O 1
ATOM 1461 N N . VAL A 1 205 ? 0.705 9.063 -15.347 1.00 98.19 205 VAL A N 1
ATOM 1462 C CA . VAL A 1 205 ? 2.145 9.134 -15.097 1.00 98.19 205 VAL A CA 1
ATOM 1463 C C . VAL A 1 205 ? 2.866 8.950 -16.419 1.00 98.19 205 VAL A C 1
ATOM 1465 O O . VAL A 1 205 ? 2.585 8.013 -17.163 1.00 98.19 205 VAL A O 1
ATOM 1468 N N . ASP A 1 206 ? 3.815 9.836 -16.666 1.00 97.31 206 ASP A N 1
ATOM 1469 C CA . ASP A 1 206 ? 4.754 9.739 -17.769 1.00 97.31 206 ASP A CA 1
ATOM 1470 C C . ASP A 1 206 ? 5.939 8.839 -17.361 1.00 97.31 206 ASP A C 1
ATOM 1472 O O . ASP A 1 206 ? 6.732 9.169 -16.469 1.00 97.31 206 ASP A O 1
ATOM 1476 N N . MET A 1 207 ? 6.024 7.655 -17.975 1.00 97.56 207 MET A N 1
ATOM 1477 C CA . MET A 1 207 ? 6.962 6.596 -17.601 1.00 97.56 207 MET A CA 1
ATOM 1478 C C . MET A 1 207 ? 8.370 6.855 -18.150 1.00 97.56 207 MET A C 1
ATOM 1480 O O . MET A 1 207 ? 8.813 6.258 -19.131 1.00 97.56 207 MET A O 1
ATOM 1484 N N . LYS A 1 208 ? 9.113 7.734 -17.475 1.00 95.94 208 LYS A N 1
ATOM 1485 C CA . LYS A 1 208 ? 10.528 8.032 -17.779 1.00 95.94 208 LYS A CA 1
ATOM 1486 C C . LYS A 1 208 ? 11.526 7.172 -17.003 1.00 95.94 208 LYS A C 1
ATOM 1488 O O . LYS A 1 208 ? 12.658 6.973 -17.448 1.00 95.94 208 LYS A O 1
ATOM 1493 N N . ARG A 1 209 ? 11.111 6.691 -15.837 1.00 95.75 209 ARG A N 1
ATOM 1494 C CA . ARG A 1 209 ? 11.885 5.854 -14.919 1.00 95.75 209 ARG A CA 1
ATOM 1495 C C . ARG A 1 209 ? 10.949 4.971 -14.108 1.00 95.75 209 ARG A C 1
ATOM 1497 O O . ARG A 1 209 ? 9.738 5.214 -14.086 1.00 95.75 209 ARG A O 1
ATOM 1504 N N . ASP A 1 210 ? 11.508 3.960 -13.467 1.00 97.25 210 ASP A N 1
ATOM 1505 C CA . ASP A 1 210 ? 10.757 3.108 -12.554 1.00 97.25 210 ASP A CA 1
ATOM 1506 C C . ASP A 1 210 ? 10.101 3.995 -11.487 1.00 97.25 210 ASP A C 1
ATOM 1508 O O . ASP A 1 210 ? 10.702 4.955 -11.011 1.00 97.25 210 ASP A O 1
ATOM 1512 N N . THR A 1 211 ? 8.825 3.769 -11.188 1.00 98.12 211 THR A N 1
ATOM 1513 C CA . THR A 1 211 ? 8.029 4.678 -10.354 1.00 98.12 211 THR A CA 1
ATOM 1514 C C . THR A 1 211 ? 7.129 3.867 -9.431 1.00 98.12 211 THR A C 1
ATOM 1516 O O . THR A 1 211 ? 6.406 2.970 -9.870 1.00 98.12 211 THR A O 1
ATOM 1519 N N . THR A 1 212 ? 7.142 4.202 -8.141 1.00 98.44 212 THR A N 1
ATOM 1520 C CA . THR A 1 212 ? 6.168 3.697 -7.169 1.00 98.44 212 THR A CA 1
ATOM 1521 C C . THR A 1 212 ? 4.957 4.618 -7.140 1.00 98.44 212 THR A C 1
ATOM 1523 O O . THR A 1 212 ? 5.081 5.820 -6.913 1.00 98.44 212 THR A O 1
ATOM 1526 N N . ILE A 1 213 ? 3.771 4.059 -7.361 1.00 98.69 213 ILE A N 1
ATOM 1527 C CA . ILE A 1 213 ? 2.501 4.777 -7.326 1.00 98.69 213 ILE A CA 1
ATOM 1528 C C . ILE A 1 213 ? 1.784 4.376 -6.042 1.00 98.69 213 ILE A C 1
ATOM 1530 O O . ILE A 1 213 ? 1.621 3.190 -5.754 1.00 98.69 213 ILE A O 1
ATOM 1534 N N . THR A 1 214 ? 1.352 5.369 -5.268 1.00 98.81 214 THR A N 1
ATOM 1535 C CA . THR A 1 214 ? 0.664 5.164 -3.990 1.00 98.81 214 THR A CA 1
ATOM 1536 C C . THR A 1 214 ? -0.742 5.741 -4.057 1.00 98.81 214 THR A C 1
ATOM 1538 O O . THR A 1 214 ? -0.911 6.911 -4.387 1.00 98.81 214 THR A O 1
ATOM 1541 N N . ALA A 1 215 ? -1.748 4.942 -3.709 1.00 98.81 215 ALA A N 1
ATOM 1542 C CA . ALA A 1 215 ? -3.108 5.407 -3.479 1.00 98.81 215 ALA A CA 1
ATOM 1543 C C . ALA A 1 215 ? -3.374 5.457 -1.978 1.00 98.81 215 ALA A C 1
ATOM 1545 O O . ALA A 1 215 ? -3.095 4.488 -1.268 1.00 98.81 215 ALA A O 1
ATOM 1546 N N . VAL A 1 216 ? -3.936 6.567 -1.508 1.00 98.88 216 VAL A N 1
ATOM 1547 C CA . VAL A 1 216 ? -4.227 6.804 -0.092 1.00 98.88 216 VAL A CA 1
ATOM 1548 C C . VAL A 1 216 ? -5.697 7.157 0.077 1.00 98.88 216 VAL A C 1
ATOM 1550 O O . VAL A 1 216 ? -6.202 8.106 -0.521 1.00 98.88 216 VAL A O 1
ATOM 1553 N N . PHE A 1 217 ? -6.373 6.404 0.936 1.00 98.88 217 PHE A N 1
ATOM 1554 C CA . PHE A 1 217 ? -7.648 6.759 1.537 1.00 98.88 217 PHE A CA 1
ATOM 1555 C C . PHE A 1 217 ? -7.405 7.059 3.017 1.00 98.88 217 PHE A C 1
ATOM 1557 O O . PHE A 1 217 ? -7.038 6.170 3.783 1.00 98.88 217 PHE A O 1
ATOM 1564 N N . ALA A 1 218 ? -7.621 8.306 3.434 1.00 98.44 218 ALA A N 1
ATOM 1565 C CA . ALA A 1 218 ? -7.334 8.756 4.800 1.00 98.44 218 ALA A CA 1
ATOM 1566 C C . ALA A 1 218 ? -8.322 8.229 5.863 1.00 98.44 218 ALA A C 1
ATOM 1568 O O . ALA A 1 218 ? -8.158 8.511 7.048 1.00 98.44 218 ALA A O 1
ATOM 1569 N N . GLY A 1 219 ? -9.340 7.463 5.463 1.00 97.81 219 GLY A N 1
ATOM 1570 C CA . GLY A 1 219 ? -10.401 7.028 6.363 1.00 97.81 219 GLY A CA 1
ATOM 1571 C C . GLY A 1 219 ? -11.489 8.084 6.539 1.00 97.81 219 GLY A C 1
ATOM 1572 O O . GLY A 1 219 ? -11.473 9.164 5.945 1.00 97.81 219 GLY A O 1
ATOM 1573 N N . ASP A 1 220 ? -12.464 7.748 7.371 1.00 96.38 220 ASP A N 1
ATOM 1574 C CA . ASP A 1 220 ? -13.458 8.684 7.885 1.00 96.38 220 ASP A CA 1
ATOM 1575 C C . ASP A 1 220 ? -13.875 8.293 9.310 1.00 96.38 220 ASP A C 1
ATOM 1577 O O . ASP A 1 220 ? -13.204 7.504 9.979 1.00 96.38 220 ASP A O 1
ATOM 1581 N N . ALA A 1 221 ? -14.974 8.867 9.802 1.00 93.25 221 ALA A N 1
ATOM 1582 C CA . ALA A 1 221 ? -15.462 8.638 11.159 1.00 93.25 221 ALA A CA 1
ATOM 1583 C C . ALA A 1 221 ? -15.789 7.164 11.477 1.00 93.25 221 ALA A C 1
ATOM 1585 O O . ALA A 1 221 ? -15.824 6.807 12.649 1.00 93.25 221 ALA A O 1
ATOM 1586 N N . ARG A 1 222 ? -16.062 6.310 10.477 1.00 95.38 222 ARG A N 1
ATOM 1587 C CA . ARG A 1 222 ? -16.418 4.889 10.693 1.00 95.38 222 ARG A CA 1
ATOM 1588 C C . ARG A 1 222 ? -15.660 3.913 9.804 1.00 95.38 222 ARG A C 1
ATOM 1590 O O . ARG A 1 222 ? -15.805 2.710 9.993 1.00 95.38 222 ARG A O 1
ATOM 1597 N N . THR A 1 223 ? -14.865 4.409 8.866 1.00 97.81 223 THR A N 1
ATOM 1598 C CA . THR A 1 223 ? -14.089 3.601 7.928 1.00 97.81 223 THR A CA 1
ATOM 1599 C C . THR A 1 223 ? -12.609 3.826 8.164 1.00 97.81 223 THR A C 1
ATOM 1601 O O . THR A 1 223 ? -12.155 4.970 8.210 1.00 97.81 223 THR A O 1
ATOM 1604 N N . ALA A 1 224 ? -11.860 2.741 8.321 1.00 97.69 224 ALA A N 1
ATOM 1605 C CA . ALA A 1 224 ? -10.431 2.796 8.576 1.00 97.69 224 ALA A CA 1
ATOM 1606 C C . ALA A 1 224 ? -9.672 3.362 7.357 1.00 97.69 224 ALA A C 1
ATOM 1608 O O . ALA A 1 224 ? -10.101 3.148 6.215 1.00 97.69 224 ALA A O 1
ATOM 1609 N N . PRO A 1 225 ? -8.548 4.073 7.572 1.00 98.31 225 PRO A N 1
ATOM 1610 C CA . PRO A 1 225 ? -7.664 4.473 6.485 1.00 98.31 225 PRO A CA 1
ATOM 1611 C C . PRO A 1 225 ? -7.094 3.252 5.757 1.00 98.31 225 PRO A C 1
ATOM 1613 O O . PRO A 1 225 ? -6.948 2.171 6.330 1.00 98.31 225 PRO A O 1
ATOM 1616 N N . LYS A 1 226 ? -6.739 3.430 4.485 1.00 98.75 226 LYS A N 1
ATOM 1617 C CA . LYS A 1 226 ? -6.082 2.396 3.686 1.00 98.75 226 LYS A CA 1
ATOM 1618 C C . LYS A 1 226 ? -5.129 3.011 2.675 1.00 98.75 226 LYS A C 1
ATOM 1620 O O . LYS A 1 226 ? -5.490 3.943 1.965 1.00 98.75 226 LYS A O 1
ATOM 1625 N N . THR A 1 227 ? -3.943 2.427 2.574 1.00 98.81 227 THR A N 1
ATOM 1626 C CA . THR A 1 227 ? -2.913 2.817 1.610 1.00 98.81 227 THR A CA 1
ATOM 1627 C C . THR A 1 227 ? -2.497 1.597 0.805 1.00 98.81 227 THR A C 1
ATOM 1629 O O . THR A 1 227 ? -2.311 0.520 1.369 1.00 98.81 227 THR A O 1
ATOM 1632 N N . VAL A 1 228 ? -2.347 1.759 -0.508 1.00 98.81 228 VAL A N 1
ATOM 1633 C CA . VAL A 1 228 ? -1.853 0.718 -1.417 1.00 98.81 228 VAL A CA 1
ATOM 1634 C C . VAL A 1 228 ? -0.747 1.287 -2.287 1.00 98.81 228 VAL A C 1
ATOM 1636 O O . VAL A 1 228 ? -0.833 2.431 -2.725 1.00 98.81 228 VAL A O 1
ATOM 1639 N N . LYS A 1 229 ? 0.281 0.476 -2.539 1.00 98.62 229 LYS A N 1
ATOM 1640 C CA . LYS A 1 229 ? 1.409 0.808 -3.408 1.00 98.62 229 LYS A CA 1
ATOM 1641 C C . LYS A 1 229 ? 1.508 -0.199 -4.545 1.00 98.62 229 LYS A C 1
ATOM 1643 O O . LYS A 1 229 ? 1.292 -1.389 -4.331 1.00 98.62 229 LYS A O 1
ATOM 1648 N N . VAL A 1 230 ? 1.863 0.289 -5.725 1.00 98.69 230 VAL A N 1
ATOM 1649 C CA . VAL A 1 230 ? 2.265 -0.520 -6.879 1.00 98.69 230 VAL A CA 1
ATOM 1650 C C . VAL A 1 230 ? 3.540 0.065 -7.463 1.00 98.69 230 VAL A C 1
ATOM 1652 O O . VAL A 1 230 ? 3.771 1.269 -7.358 1.00 98.69 230 VAL A O 1
ATOM 1655 N N . THR A 1 231 ? 4.351 -0.764 -8.104 1.00 98.38 231 THR A N 1
ATOM 1656 C CA . THR A 1 231 ? 5.544 -0.304 -8.818 1.00 98.38 231 THR A CA 1
ATOM 1657 C C . THR A 1 231 ? 5.362 -0.588 -10.295 1.00 98.38 231 THR A C 1
ATOM 1659 O O . THR A 1 231 ? 5.059 -1.714 -10.677 1.00 98.38 231 THR A O 1
ATOM 1662 N N . ALA A 1 232 ? 5.533 0.435 -11.124 1.00 98.38 232 ALA A N 1
ATOM 1663 C CA . ALA A 1 232 ? 5.584 0.294 -12.569 1.00 98.38 232 ALA A CA 1
ATOM 1664 C C . ALA A 1 232 ? 6.980 0.652 -13.061 1.00 98.38 232 ALA A C 1
ATOM 1666 O O . ALA A 1 232 ? 7.629 1.557 -12.534 1.00 98.38 232 ALA A O 1
ATOM 1667 N N . TYR A 1 233 ? 7.427 -0.054 -14.086 1.00 98.44 233 TYR A N 1
ATOM 1668 C CA . TYR A 1 233 ? 8.780 0.052 -14.595 1.00 98.44 233 TYR A CA 1
ATOM 1669 C C . TYR A 1 233 ? 8.809 0.783 -15.934 1.00 98.44 233 TYR A C 1
ATOM 1671 O O . TYR A 1 233 ? 7.864 0.700 -16.724 1.00 98.44 233 TYR A O 1
ATOM 1679 N N . ALA A 1 234 ? 9.908 1.473 -16.218 1.00 98.12 234 ALA A N 1
ATOM 1680 C CA . ALA A 1 234 ? 10.117 2.174 -17.474 1.00 98.12 234 ALA A CA 1
ATOM 1681 C C . ALA A 1 234 ? 11.414 1.723 -18.140 1.00 98.12 234 ALA A C 1
ATOM 1683 O O . ALA A 1 234 ? 12.489 1.711 -17.534 1.00 98.12 234 ALA A O 1
ATOM 1684 N N . LYS A 1 235 ? 11.328 1.423 -19.433 1.00 98.19 235 LYS A N 1
ATOM 1685 C CA . LYS A 1 235 ? 12.501 1.262 -20.293 1.00 98.19 235 LYS A CA 1
ATOM 1686 C C . LYS A 1 235 ? 13.250 2.586 -20.434 1.00 98.19 235 LYS A C 1
ATOM 1688 O O . LYS A 1 235 ? 12.673 3.664 -20.320 1.00 98.19 235 LYS A O 1
ATOM 1693 N N . VAL A 1 236 ? 14.532 2.493 -20.754 1.00 97.25 236 VAL A N 1
ATOM 1694 C CA . VAL A 1 236 ? 15.346 3.632 -21.190 1.00 97.25 236 VAL A CA 1
ATOM 1695 C C . VAL A 1 236 ? 15.049 3.928 -22.662 1.00 97.25 236 VAL A C 1
ATOM 1697 O O . VAL A 1 236 ? 14.883 3.004 -23.456 1.00 97.25 236 VAL A O 1
ATOM 1700 N N . ASN A 1 237 ? 15.025 5.197 -23.072 1.00 97.06 237 ASN A N 1
ATOM 1701 C CA . ASN A 1 237 ? 15.077 5.507 -24.502 1.00 97.06 237 ASN A CA 1
ATOM 1702 C C . ASN A 1 237 ? 16.500 5.254 -24.991 1.00 97.06 237 ASN A C 1
ATOM 1704 O O . ASN A 1 237 ? 17.399 5.979 -24.581 1.00 97.06 237 ASN A O 1
ATOM 1708 N N . VAL A 1 238 ? 16.708 4.230 -25.817 1.00 97.62 238 VAL A N 1
ATOM 1709 C CA . VAL A 1 238 ? 18.022 3.872 -26.359 1.00 97.62 238 VAL A CA 1
ATOM 1710 C C . VAL A 1 238 ? 17.933 3.616 -27.857 1.00 97.62 238 VAL A C 1
ATOM 1712 O O . VAL A 1 238 ? 17.077 2.878 -28.342 1.00 97.62 238 VAL A O 1
ATOM 1715 N N . SER A 1 239 ? 18.866 4.202 -28.598 1.00 96.75 239 SER A N 1
ATOM 1716 C CA . SER A 1 239 ? 19.035 3.980 -30.029 1.00 96.75 239 SER A CA 1
ATOM 1717 C C . SER A 1 239 ? 20.514 3.898 -30.396 1.00 96.75 239 SER A C 1
ATOM 1719 O O . SER A 1 239 ? 21.375 4.469 -29.724 1.00 96.75 239 SER A O 1
ATOM 1721 N N . THR A 1 240 ? 20.799 3.175 -31.476 1.00 97.19 240 THR A N 1
ATOM 1722 C CA . THR A 1 240 ? 22.148 2.994 -32.020 1.00 97.19 240 THR A CA 1
ATOM 1723 C C . THR A 1 240 ? 22.119 3.378 -33.491 1.00 97.19 240 THR A C 1
ATOM 1725 O O . THR A 1 240 ? 21.328 2.823 -34.258 1.00 97.19 240 THR A O 1
ATOM 1728 N N . SER A 1 241 ? 22.973 4.308 -33.903 1.00 96.75 241 SER A N 1
ATOM 1729 C CA . SER A 1 241 ? 23.206 4.641 -35.309 1.00 96.75 241 SER A CA 1
ATOM 1730 C C . SER A 1 241 ? 24.624 4.266 -35.716 1.00 96.75 241 SER A C 1
ATOM 1732 O O . SER A 1 241 ? 25.534 4.271 -34.889 1.00 96.75 241 SER A O 1
ATOM 1734 N N . VAL A 1 242 ? 24.804 3.970 -37.000 1.00 97.19 242 VAL A N 1
ATOM 1735 C CA . VAL A 1 242 ? 26.100 3.623 -37.590 1.00 97.19 242 VAL A CA 1
ATOM 1736 C C . VAL A 1 242 ? 26.457 4.625 -38.683 1.00 97.19 242 VAL A C 1
ATOM 1738 O O . VAL A 1 242 ? 25.570 5.110 -39.385 1.00 97.19 242 VAL A O 1
ATOM 1741 N N . ALA A 1 243 ? 27.740 4.942 -38.823 1.00 97.25 243 ALA A N 1
ATOM 1742 C CA . ALA A 1 243 ? 28.270 5.872 -39.822 1.00 97.25 243 ALA A CA 1
ATOM 1743 C C . ALA A 1 243 ? 29.479 5.271 -40.557 1.00 97.25 243 ALA A C 1
ATOM 1745 O O . ALA A 1 243 ? 29.953 4.206 -40.166 1.00 97.25 243 ALA A O 1
ATOM 1746 N N . LYS A 1 244 ? 29.964 5.957 -41.606 1.00 96.75 244 LYS A N 1
ATOM 1747 C CA . LYS A 1 244 ? 31.077 5.563 -42.506 1.00 96.75 244 LYS A CA 1
ATOM 1748 C C . LYS A 1 244 ? 30.812 4.373 -43.452 1.00 96.75 244 LYS A C 1
ATOM 1750 O O . LYS A 1 244 ? 31.718 3.951 -44.163 1.00 96.75 244 LYS A O 1
ATOM 1755 N N . TYR A 1 245 ? 29.585 3.852 -43.510 1.00 97.19 245 TYR A N 1
ATOM 1756 C CA . TYR A 1 245 ? 29.203 2.883 -44.544 1.00 97.19 245 TYR A CA 1
ATOM 1757 C C . TYR A 1 245 ? 29.073 3.579 -45.906 1.00 97.19 245 TYR A C 1
ATOM 1759 O O . TYR A 1 245 ? 28.687 4.744 -45.971 1.00 97.19 245 TYR A O 1
ATOM 1767 N N . TYR A 1 246 ? 29.351 2.862 -46.996 1.00 97.56 246 TYR A N 1
ATOM 1768 C CA . TYR A 1 246 ? 29.259 3.417 -48.356 1.00 97.56 246 TYR A CA 1
ATOM 1769 C C . TYR A 1 246 ? 27.960 3.041 -49.080 1.00 97.56 246 TYR A C 1
ATOM 1771 O O . TYR A 1 246 ? 27.607 3.665 -50.076 1.00 97.56 246 TYR A O 1
ATOM 1779 N N . LYS A 1 247 ? 27.237 2.022 -48.596 1.00 97.12 247 LYS A N 1
ATOM 1780 C CA . LYS A 1 247 ? 25.882 1.691 -49.060 1.00 97.12 247 LYS A CA 1
ATOM 1781 C C . LYS A 1 247 ? 25.104 0.899 -48.014 1.00 97.12 247 LYS A C 1
ATOM 1783 O O . LYS A 1 247 ? 25.680 0.340 -47.081 1.00 97.12 247 LYS A O 1
ATOM 1788 N N . THR A 1 248 ? 23.795 0.809 -48.204 1.00 97.75 248 THR A N 1
ATOM 1789 C CA . THR A 1 248 ? 22.954 -0.189 -47.535 1.00 97.75 248 THR A CA 1
ATOM 1790 C C . THR A 1 248 ? 22.448 -1.193 -48.563 1.00 97.75 248 THR A C 1
ATOM 1792 O O . THR A 1 248 ? 22.300 -0.863 -49.738 1.00 97.75 248 THR A O 1
ATOM 1795 N N . GLY A 1 249 ? 22.234 -2.440 -48.156 1.00 96.69 249 GLY A N 1
ATOM 1796 C CA . GLY A 1 249 ? 21.767 -3.471 -49.079 1.00 96.69 249 GLY A CA 1
ATOM 1797 C C . GLY A 1 249 ? 21.701 -4.854 -48.455 1.00 96.69 249 GLY A C 1
ATOM 1798 O O . GLY A 1 249 ? 22.271 -5.099 -47.392 1.00 96.69 249 GLY A O 1
ATOM 1799 N N . ARG A 1 250 ? 21.002 -5.763 -49.127 1.00 96.50 250 ARG A N 1
ATOM 1800 C CA . ARG A 1 250 ? 20.891 -7.172 -48.734 1.00 96.50 250 ARG A CA 1
ATOM 1801 C C . ARG A 1 250 ? 22.082 -7.971 -49.249 1.00 96.50 250 ARG A C 1
ATOM 1803 O O . ARG A 1 250 ? 22.680 -7.616 -50.262 1.00 96.50 250 ARG A O 1
ATOM 1810 N N . ILE A 1 251 ? 22.402 -9.060 -48.558 1.00 92.19 251 ILE A N 1
ATOM 1811 C CA . ILE A 1 251 ? 23.367 -10.057 -49.030 1.00 92.19 251 ILE A CA 1
ATOM 1812 C C . ILE A 1 251 ? 22.572 -11.189 -49.684 1.00 92.19 251 ILE A C 1
ATOM 1814 O O . ILE A 1 251 ? 21.773 -11.846 -49.014 1.00 92.19 251 ILE A O 1
ATOM 1818 N N . GLY A 1 252 ? 22.782 -11.410 -50.984 1.00 88.69 252 GLY A N 1
ATOM 1819 C CA . GLY A 1 252 ? 22.033 -12.409 -51.751 1.00 88.69 252 GLY A CA 1
ATOM 1820 C C . GLY A 1 252 ? 20.517 -12.190 -51.672 1.00 88.69 252 GLY A C 1
ATOM 1821 O O . GLY A 1 252 ? 20.040 -11.058 -51.720 1.00 88.69 252 GLY A O 1
ATOM 1822 N N . SER A 1 253 ? 19.766 -13.280 -51.515 1.00 86.31 253 SER A N 1
ATOM 1823 C CA . SER A 1 253 ? 18.301 -13.284 -51.384 1.00 86.31 253 SER A CA 1
ATOM 1824 C C . SER A 1 253 ? 17.788 -13.039 -49.953 1.00 86.31 253 SER A C 1
ATOM 1826 O O . SER A 1 253 ? 16.590 -13.165 -49.704 1.00 86.31 253 SER A O 1
ATOM 1828 N N . GLY A 1 254 ? 18.662 -12.697 -48.997 1.00 86.38 254 GLY A N 1
ATOM 1829 C CA . GLY A 1 254 ? 18.279 -12.499 -47.595 1.00 86.38 254 GLY A CA 1
ATOM 1830 C C . GLY A 1 254 ? 17.365 -11.287 -47.366 1.00 86.38 254 GLY A C 1
ATOM 1831 O O . GLY A 1 254 ? 17.423 -10.299 -48.095 1.00 86.38 254 GLY A O 1
ATOM 1832 N N . SER A 1 255 ? 16.539 -11.325 -46.314 1.00 89.50 255 SER A N 1
ATOM 1833 C CA . SER A 1 255 ? 15.617 -10.232 -45.955 1.00 89.50 255 SER A CA 1
ATOM 1834 C C . SER A 1 255 ? 16.278 -9.097 -45.159 1.00 89.50 255 SER A C 1
ATOM 1836 O O . SER A 1 255 ? 15.804 -7.959 -45.205 1.00 89.50 255 SER A O 1
ATOM 1838 N N . THR A 1 256 ? 17.387 -9.383 -44.470 1.00 95.12 256 THR A N 1
ATOM 1839 C CA . THR A 1 256 ? 18.126 -8.435 -43.625 1.00 95.12 256 THR A CA 1
ATOM 1840 C C . THR A 1 256 ? 18.899 -7.413 -44.456 1.00 95.12 256 THR A C 1
ATOM 1842 O O . THR A 1 256 ? 19.736 -7.768 -45.287 1.00 95.12 256 THR A O 1
ATOM 1845 N N . THR A 1 257 ? 18.663 -6.129 -44.190 1.00 97.00 257 THR A N 1
ATOM 1846 C CA . THR A 1 257 ? 19.457 -5.033 -44.758 1.00 97.00 257 THR A CA 1
ATOM 1847 C C . THR A 1 257 ? 20.716 -4.813 -43.930 1.00 97.00 257 THR A C 1
ATOM 1849 O O . THR A 1 257 ? 20.642 -4.598 -42.720 1.00 97.00 257 THR A O 1
ATOM 1852 N N . TYR A 1 258 ? 21.864 -4.820 -44.600 1.00 98.19 258 TYR A N 1
ATOM 1853 C CA . TYR A 1 258 ? 23.170 -4.553 -44.016 1.00 98.19 258 TYR A CA 1
ATOM 1854 C C . TYR A 1 258 ? 23.645 -3.142 -44.364 1.00 98.19 258 TYR A C 1
ATOM 1856 O O . TYR A 1 258 ? 23.340 -2.618 -45.438 1.00 98.19 258 TYR A O 1
ATOM 1864 N N . TYR A 1 259 ? 24.431 -2.552 -43.471 1.00 98.31 259 TYR A N 1
ATOM 1865 C CA . TYR A 1 259 ? 25.293 -1.405 -43.735 1.00 98.31 259 TYR A CA 1
ATOM 1866 C C . TYR A 1 259 ? 26.644 -1.929 -44.234 1.00 98.31 259 TYR A C 1
ATOM 1868 O O . TYR A 1 259 ? 27.275 -2.750 -43.570 1.00 98.31 259 TYR A O 1
ATOM 1876 N N . TRP A 1 260 ? 27.064 -1.499 -45.421 1.00 98.06 260 TRP A N 1
ATOM 1877 C CA . TRP A 1 260 ? 28.235 -2.038 -46.109 1.00 98.06 260 TRP A CA 1
ATOM 1878 C C . TRP A 1 260 ? 29.455 -1.154 -45.875 1.00 98.06 260 TRP A C 1
ATOM 1880 O O . TRP A 1 260 ? 29.433 0.045 -46.165 1.00 98.06 260 TRP A O 1
ATOM 1890 N N . TYR A 1 261 ? 30.524 -1.773 -45.395 1.00 97.94 261 TYR A N 1
ATOM 1891 C CA . TYR A 1 261 ? 31.795 -1.146 -45.059 1.00 97.94 261 TYR A CA 1
ATOM 1892 C C . TYR A 1 261 ? 32.905 -1.704 -45.941 1.00 97.94 261 TYR A C 1
ATOM 1894 O O . TYR A 1 261 ? 32.867 -2.872 -46.319 1.00 97.94 261 TYR A O 1
ATOM 1902 N N . ARG A 1 262 ? 33.897 -0.880 -46.280 1.00 97.31 262 ARG A N 1
ATOM 1903 C CA . ARG A 1 262 ? 35.182 -1.390 -46.778 1.00 97.31 262 ARG A CA 1
ATOM 1904 C C . ARG A 1 262 ? 35.948 -1.957 -45.584 1.00 97.31 262 ARG A C 1
ATOM 1906 O O . ARG A 1 262 ? 35.868 -1.376 -44.504 1.00 97.31 262 ARG A O 1
ATOM 1913 N N . LYS A 1 263 ? 36.701 -3.043 -45.761 1.00 96.19 263 LYS A N 1
ATOM 1914 C CA . LYS A 1 263 ? 37.450 -3.692 -44.670 1.00 96.19 263 LYS A CA 1
ATOM 1915 C C . LYS A 1 263 ? 38.426 -2.748 -43.963 1.00 96.19 263 LYS A C 1
ATOM 1917 O O . LYS A 1 263 ? 38.625 -2.871 -42.764 1.00 96.19 263 LYS A O 1
ATOM 1922 N N . ASN A 1 264 ? 38.961 -1.763 -44.688 1.00 96.06 264 ASN A N 1
ATOM 1923 C CA . ASN A 1 264 ? 39.875 -0.737 -44.182 1.00 96.06 264 ASN A CA 1
ATOM 1924 C C . ASN A 1 264 ? 39.168 0.495 -43.574 1.00 96.06 264 ASN A C 1
ATOM 1926 O O . ASN A 1 264 ? 39.823 1.489 -43.264 1.00 96.06 264 ASN A O 1
ATOM 1930 N N . VAL A 1 265 ? 37.838 0.471 -43.425 1.00 95.19 265 VAL A N 1
ATOM 1931 C CA . VAL A 1 265 ? 37.057 1.568 -42.838 1.00 95.19 265 VAL A CA 1
ATOM 1932 C C . VAL A 1 265 ? 36.463 1.120 -41.511 1.00 95.19 265 VAL A C 1
ATOM 1934 O O . VAL A 1 265 ? 35.611 0.234 -41.465 1.00 95.19 265 VAL A O 1
ATOM 1937 N N . GLY A 1 266 ? 36.868 1.793 -40.434 1.00 94.25 266 GLY A N 1
ATOM 1938 C CA . GLY A 1 266 ? 36.316 1.549 -39.107 1.00 94.25 266 GLY A CA 1
ATOM 1939 C C . GLY A 1 266 ? 34.886 2.072 -38.968 1.00 94.25 266 GLY A C 1
ATOM 1940 O O . GLY A 1 266 ? 34.656 3.261 -39.219 1.00 94.25 266 GLY A O 1
ATOM 1941 N N . PRO A 1 267 ? 33.902 1.232 -38.601 1.00 95.50 267 PRO A N 1
ATOM 1942 C CA . PRO A 1 267 ? 32.547 1.693 -38.352 1.00 95.50 267 PRO A CA 1
ATOM 1943 C C . PRO A 1 267 ? 32.498 2.565 -37.095 1.00 95.50 267 PRO A C 1
ATOM 1945 O O . PRO A 1 267 ? 33.061 2.229 -36.053 1.00 95.50 267 PRO A O 1
ATOM 1948 N N . VAL A 1 268 ? 31.766 3.676 -37.193 1.00 96.81 268 VAL A N 1
ATOM 1949 C CA . VAL A 1 268 ? 31.486 4.551 -36.049 1.00 96.81 268 VAL A CA 1
ATOM 1950 C C . VAL A 1 268 ? 30.069 4.300 -35.560 1.00 96.81 268 VAL A C 1
ATOM 1952 O O . VAL A 1 268 ? 29.111 4.420 -36.327 1.00 96.81 268 VAL A O 1
ATOM 1955 N N . PHE A 1 269 ? 29.947 3.981 -34.275 1.00 96.62 269 PHE A N 1
ATOM 1956 C CA . PHE A 1 269 ? 28.690 3.756 -33.576 1.00 96.62 269 PHE A CA 1
ATOM 1957 C C . PHE A 1 269 ? 28.378 4.946 -32.690 1.00 96.62 269 PHE A C 1
ATOM 1959 O O . PHE A 1 269 ? 29.170 5.299 -31.818 1.00 96.62 269 PHE A O 1
ATOM 1966 N N . THR A 1 270 ? 27.189 5.508 -32.857 1.00 97.81 270 THR A N 1
ATOM 1967 C CA . THR A 1 270 ? 26.660 6.506 -31.931 1.00 97.81 270 THR A CA 1
ATOM 1968 C C . THR A 1 270 ? 25.489 5.896 -31.186 1.00 97.81 270 THR A C 1
ATOM 1970 O O . THR A 1 270 ? 24.478 5.528 -31.785 1.00 97.81 270 THR A O 1
ATOM 1973 N N . THR A 1 271 ? 25.622 5.796 -29.870 1.00 98.25 271 THR A N 1
ATOM 1974 C CA . THR A 1 271 ? 24.506 5.489 -28.977 1.00 98.25 271 THR A CA 1
ATOM 1975 C C . THR A 1 271 ? 23.888 6.794 -28.515 1.00 98.25 271 THR A C 1
ATOM 1977 O O . THR A 1 271 ? 24.609 7.655 -28.017 1.00 98.25 271 THR A O 1
ATOM 1980 N N . THR A 1 272 ? 22.572 6.928 -28.658 1.00 98.00 272 THR A N 1
ATOM 1981 C CA . THR A 1 272 ? 21.792 7.979 -27.989 1.00 98.00 272 THR A CA 1
ATOM 1982 C C . THR A 1 272 ? 20.908 7.314 -26.947 1.00 98.00 272 THR A C 1
ATOM 1984 O O . THR A 1 272 ? 20.173 6.379 -27.272 1.00 98.00 272 THR A O 1
ATOM 1987 N N . MET A 1 273 ? 21.004 7.765 -25.701 1.00 97.88 273 MET A N 1
ATOM 1988 C CA . MET A 1 273 ? 20.322 7.187 -24.552 1.00 97.88 273 MET A CA 1
ATOM 1989 C C . MET A 1 273 ? 19.810 8.296 -23.623 1.00 97.88 273 MET A C 1
ATOM 1991 O O . MET A 1 273 ? 20.476 9.321 -23.479 1.00 97.88 273 MET A O 1
ATOM 1995 N N . SER A 1 274 ? 18.649 8.126 -22.979 1.00 96.25 274 SER A N 1
ATOM 1996 C CA . SER A 1 274 ? 18.200 9.113 -21.986 1.00 96.25 274 SER A CA 1
ATOM 1997 C C . SER A 1 274 ? 19.227 9.238 -20.856 1.00 96.25 274 SER A C 1
ATOM 1999 O O . SER A 1 274 ? 19.672 8.239 -20.284 1.00 96.25 274 SER A O 1
ATOM 2001 N N . TYR A 1 275 ? 19.637 10.473 -20.567 1.00 94.94 275 TYR A N 1
ATOM 2002 C CA . TYR A 1 275 ? 20.713 10.752 -19.623 1.00 94.94 275 TYR A CA 1
ATOM 2003 C C . TYR A 1 275 ? 20.279 10.536 -18.167 1.00 94.94 275 TYR A C 1
ATOM 2005 O O . TYR A 1 275 ? 19.170 10.894 -17.771 1.00 94.94 275 TYR A O 1
ATOM 2013 N N . TYR A 1 276 ? 21.197 9.991 -17.370 1.00 95.06 276 TYR A N 1
ATOM 2014 C CA . TYR A 1 276 ? 21.160 9.985 -15.911 1.00 95.06 276 TYR A CA 1
ATOM 2015 C C . TYR A 1 276 ? 22.610 10.065 -15.396 1.00 95.06 276 TYR A C 1
ATOM 2017 O O . TYR A 1 276 ? 23.502 9.508 -16.049 1.00 95.06 276 TYR A O 1
ATOM 2025 N N . PRO A 1 277 ? 22.895 10.758 -14.276 1.00 94.81 277 PRO A N 1
ATOM 2026 C CA . PRO A 1 277 ? 24.253 10.850 -13.747 1.00 94.81 277 PRO A CA 1
ATOM 2027 C C . PRO A 1 277 ? 24.905 9.473 -13.559 1.00 94.81 277 PRO A C 1
ATOM 2029 O O . PRO A 1 277 ? 24.335 8.589 -12.931 1.00 94.81 277 PRO A O 1
ATOM 2032 N N . GLY A 1 278 ? 26.105 9.288 -14.116 1.00 93.94 278 GLY A N 1
ATOM 2033 C CA . GLY A 1 278 ? 26.857 8.028 -14.016 1.00 93.94 278 GLY A CA 1
ATOM 2034 C C . GLY A 1 278 ? 26.458 6.932 -15.014 1.00 93.94 278 GLY A C 1
ATOM 2035 O O . GLY A 1 278 ? 27.148 5.909 -15.078 1.00 93.94 278 GLY A O 1
ATOM 2036 N N . ARG A 1 279 ? 25.419 7.158 -15.833 1.00 97.31 279 ARG A N 1
ATOM 2037 C CA . ARG A 1 279 ? 24.890 6.177 -16.787 1.00 97.31 279 ARG A CA 1
ATOM 2038 C C . ARG A 1 279 ? 25.912 5.743 -17.840 1.00 97.31 279 ARG A C 1
ATOM 2040 O O . ARG A 1 279 ? 26.684 6.530 -18.396 1.00 97.31 279 ARG A O 1
ATOM 2047 N N . LYS A 1 280 ? 25.866 4.454 -18.156 1.00 98.19 280 LYS A N 1
ATOM 2048 C CA . LYS A 1 280 ? 26.656 3.749 -19.163 1.00 98.19 280 LYS A CA 1
ATOM 2049 C C . LYS A 1 280 ? 25.725 2.941 -20.056 1.00 98.19 280 LYS A C 1
ATOM 2051 O O . LYS A 1 280 ? 24.721 2.395 -19.599 1.00 98.19 280 LYS A O 1
ATOM 2056 N N . HIS A 1 281 ? 26.106 2.778 -21.314 1.00 98.12 281 HIS A N 1
ATOM 2057 C CA . HIS A 1 281 ? 25.509 1.768 -22.187 1.00 98.12 281 HIS A CA 1
ATOM 2058 C C . HIS A 1 281 ? 26.489 0.613 -22.373 1.00 98.12 281 HIS A C 1
ATOM 2060 O O . HIS A 1 281 ? 27.703 0.821 -22.338 1.00 98.12 281 HIS A O 1
ATOM 2066 N N . ARG A 1 282 ? 25.976 -0.602 -22.553 1.00 98.00 282 ARG A N 1
ATOM 2067 C CA . ARG A 1 282 ? 26.761 -1.749 -23.008 1.00 98.00 282 ARG A CA 1
ATOM 2068 C C . ARG A 1 282 ? 26.637 -1.856 -24.520 1.00 98.00 282 ARG A C 1
ATOM 2070 O O . ARG A 1 282 ? 25.524 -1.976 -25.028 1.00 98.00 282 ARG A O 1
ATOM 2077 N N . LEU A 1 283 ? 27.759 -1.834 -25.228 1.00 97.62 283 LEU A N 1
ATOM 2078 C CA . LEU A 1 283 ? 27.794 -2.167 -26.646 1.00 97.62 283 LEU A CA 1
ATOM 2079 C C . LEU A 1 283 ? 27.919 -3.687 -26.768 1.00 97.62 283 LEU A C 1
ATOM 2081 O O . LEU A 1 283 ? 28.908 -4.249 -26.307 1.00 97.62 283 LEU A O 1
ATOM 2085 N N . ASP A 1 284 ? 26.918 -4.326 -27.363 1.00 97.56 284 ASP A N 1
ATOM 2086 C CA . ASP A 1 284 ? 26.912 -5.750 -27.694 1.00 97.56 284 ASP A CA 1
ATOM 2087 C C . ASP A 1 284 ? 27.273 -5.900 -29.178 1.00 97.56 284 ASP A C 1
ATOM 2089 O O . ASP A 1 284 ? 26.607 -5.298 -30.026 1.00 97.56 284 ASP A O 1
ATOM 2093 N N . ILE A 1 285 ? 28.273 -6.721 -29.498 1.00 96.50 285 ILE A N 1
ATOM 2094 C CA . ILE A 1 285 ? 28.645 -7.065 -30.874 1.00 96.50 285 ILE A CA 1
ATOM 2095 C C . ILE A 1 285 ? 28.651 -8.579 -31.013 1.00 96.50 285 ILE A C 1
ATOM 2097 O O . ILE A 1 285 ? 29.369 -9.272 -30.289 1.00 96.50 285 ILE A O 1
ATOM 2101 N N . ASP A 1 286 ? 27.891 -9.073 -31.982 1.00 97.81 286 ASP A N 1
ATOM 2102 C CA . ASP A 1 286 ? 27.916 -10.474 -32.373 1.00 97.81 286 ASP A CA 1
ATOM 2103 C C . ASP A 1 286 ? 28.467 -10.602 -33.801 1.00 97.81 286 ASP A C 1
ATOM 2105 O O . ASP A 1 286 ? 28.175 -9.775 -34.671 1.00 97.81 286 ASP A O 1
ATOM 2109 N N . VAL A 1 287 ? 29.237 -11.657 -34.048 1.00 96.81 287 VAL A N 1
ATOM 2110 C CA . VAL A 1 287 ? 29.787 -12.012 -35.363 1.00 96.81 287 VAL A CA 1
ATOM 2111 C C . VAL A 1 287 ? 29.071 -13.265 -35.856 1.00 96.81 287 VAL A C 1
ATOM 2113 O O . VAL A 1 287 ? 28.736 -14.147 -35.066 1.00 96.81 287 VAL A O 1
ATOM 2116 N N . TYR A 1 288 ? 28.770 -13.323 -37.149 1.00 96.56 288 TYR A N 1
ATOM 2117 C CA . TYR A 1 288 ? 28.137 -14.489 -37.756 1.00 96.56 288 TYR A CA 1
ATOM 2118 C C . TYR A 1 288 ? 29.207 -15.487 -38.203 1.00 96.56 288 TYR A C 1
ATOM 2120 O O . TYR A 1 288 ? 29.957 -15.199 -39.137 1.00 96.56 288 TYR A O 1
ATOM 2128 N N . ILE A 1 289 ? 29.265 -16.638 -37.541 1.00 93.38 289 ILE A N 1
ATOM 2129 C CA . ILE A 1 289 ? 30.267 -17.689 -37.748 1.00 93.38 289 ILE A CA 1
ATOM 2130 C C . ILE A 1 289 ? 29.511 -19.014 -37.871 1.00 93.38 289 ILE A C 1
ATOM 2132 O O . ILE A 1 289 ? 28.582 -19.262 -37.106 1.00 93.38 289 ILE A O 1
ATOM 2136 N N . ASP A 1 290 ? 29.858 -19.826 -38.870 1.00 92.25 290 ASP A N 1
ATOM 2137 C CA . ASP A 1 290 ? 29.311 -21.176 -39.083 1.00 92.25 290 ASP A CA 1
ATOM 2138 C C . ASP A 1 290 ? 27.776 -21.279 -39.050 1.00 92.25 290 ASP A C 1
ATOM 2140 O O . ASP A 1 290 ? 27.194 -22.253 -38.584 1.00 92.25 290 ASP A O 1
ATOM 2144 N N . GLY A 1 291 ? 27.093 -20.261 -39.579 1.00 91.94 291 GLY A N 1
ATOM 2145 C CA . GLY A 1 291 ? 25.632 -20.248 -39.676 1.00 91.94 291 GLY A CA 1
ATOM 2146 C C . GLY A 1 291 ? 24.908 -19.618 -38.481 1.00 91.94 291 GLY A C 1
ATOM 2147 O O . GLY A 1 291 ? 23.695 -19.399 -38.564 1.00 91.94 291 GLY A O 1
ATOM 2148 N N . GLU A 1 292 ? 25.624 -19.233 -37.423 1.00 96.25 292 GLU A N 1
ATOM 2149 C CA . GLU A 1 292 ? 25.046 -18.716 -36.181 1.00 96.25 292 GLU A CA 1
ATOM 2150 C C . GLU A 1 292 ? 25.646 -17.372 -35.751 1.00 96.25 292 GLU A C 1
ATOM 2152 O O . GLU A 1 292 ? 26.760 -17.000 -36.111 1.00 96.25 292 GLU A O 1
ATOM 2157 N N . TRP A 1 293 ? 24.884 -16.604 -34.969 1.00 97.31 293 TRP A N 1
ATOM 2158 C CA . TRP A 1 293 ? 25.377 -15.369 -34.356 1.00 97.31 293 TRP A CA 1
ATOM 2159 C C . TRP A 1 293 ? 26.029 -15.676 -33.011 1.00 97.31 293 TRP A C 1
ATOM 2161 O O . TRP A 1 293 ? 25.336 -16.088 -32.082 1.00 97.31 293 TRP A O 1
ATOM 2171 N N . GLN A 1 294 ? 27.321 -15.393 -32.886 1.00 96.88 294 GLN A N 1
ATOM 2172 C CA . GLN A 1 294 ? 28.096 -15.614 -31.667 1.00 96.88 294 GLN A CA 1
ATOM 2173 C C . GLN A 1 294 ? 28.519 -14.281 -31.044 1.00 96.88 294 GLN A C 1
ATOM 2175 O O . GLN A 1 294 ? 28.889 -13.348 -31.757 1.00 96.88 294 GLN A O 1
ATOM 2180 N N . ARG A 1 295 ? 28.466 -14.175 -29.708 1.00 95.44 295 ARG A N 1
ATOM 2181 C CA . ARG A 1 295 ? 28.895 -12.975 -28.970 1.00 95.44 295 ARG A CA 1
ATOM 2182 C C . ARG A 1 295 ? 30.398 -12.775 -29.160 1.00 95.44 295 ARG A C 1
ATOM 2184 O O . ARG A 1 295 ? 31.187 -13.552 -28.640 1.00 95.44 295 ARG A O 1
ATOM 2191 N N . GLY A 1 296 ? 30.777 -11.722 -29.878 1.00 88.69 296 GLY A N 1
ATOM 2192 C CA . GLY A 1 296 ? 32.179 -11.386 -30.129 1.00 88.69 296 GLY A CA 1
ATOM 2193 C C . GLY A 1 296 ? 32.736 -10.375 -29.131 1.00 88.69 296 GLY A C 1
ATOM 2194 O O . GLY A 1 296 ? 33.889 -10.467 -28.726 1.00 88.69 296 GLY A O 1
ATOM 2195 N N . TYR A 1 297 ? 31.923 -9.402 -28.714 1.00 90.50 297 TYR A N 1
ATOM 2196 C CA . TYR A 1 297 ? 32.375 -8.339 -27.822 1.00 90.50 297 TYR A CA 1
ATOM 2197 C C . TYR A 1 297 ? 31.230 -7.788 -26.979 1.00 90.50 297 TYR A C 1
ATOM 2199 O O . TYR A 1 297 ? 30.123 -7.560 -27.473 1.00 90.50 297 TYR A O 1
ATOM 2207 N N . GLU A 1 298 ? 31.513 -7.518 -25.708 1.00 95.12 298 GLU A N 1
ATOM 2208 C CA . GLU A 1 298 ? 30.665 -6.686 -24.869 1.00 95.12 298 GLU A CA 1
ATOM 2209 C C . GLU A 1 298 ? 31.498 -5.766 -23.986 1.00 95.12 298 GLU A C 1
ATOM 2211 O O . GLU A 1 298 ? 32.454 -6.187 -23.336 1.00 95.12 298 GLU A O 1
ATOM 2216 N N . LYS A 1 299 ? 31.144 -4.482 -23.958 1.00 96.38 299 LYS A N 1
ATOM 2217 C CA . LYS A 1 299 ? 31.805 -3.523 -23.070 1.00 96.38 299 LYS A CA 1
ATOM 2218 C C . LYS A 1 299 ? 30.883 -2.376 -22.712 1.00 96.38 299 LYS A C 1
ATOM 2220 O O . LYS A 1 299 ? 30.084 -1.925 -23.531 1.00 96.38 299 LYS A O 1
ATOM 2225 N N . PHE A 1 300 ? 31.016 -1.894 -21.481 1.00 98.06 300 PHE A N 1
ATOM 2226 C CA . PHE A 1 300 ? 30.330 -0.698 -21.016 1.00 98.06 300 PHE A CA 1
ATOM 2227 C C . PHE A 1 300 ? 31.110 0.564 -21.378 1.00 98.06 300 PHE A C 1
ATOM 2229 O O . PHE A 1 300 ? 32.306 0.674 -21.106 1.00 98.06 300 PHE A O 1
ATOM 2236 N N . PHE A 1 301 ? 30.399 1.549 -21.912 1.00 97.62 301 PHE A N 1
ATOM 2237 C CA . PHE A 1 301 ? 30.919 2.866 -22.245 1.00 97.62 301 PHE A CA 1
ATOM 2238 C C . PHE A 1 301 ? 30.102 3.932 -21.526 1.00 97.62 301 PHE A C 1
ATOM 2240 O O . PHE A 1 301 ? 28.875 3.842 -21.438 1.00 97.62 301 PHE A O 1
ATOM 2247 N N . LYS A 1 302 ? 30.791 4.946 -20.997 1.00 97.19 302 LYS A N 1
ATOM 2248 C CA . LYS A 1 302 ? 30.137 6.089 -20.355 1.00 97.19 302 LYS A CA 1
ATOM 2249 C C . LYS A 1 302 ? 29.295 6.853 -21.376 1.00 97.19 302 LYS A C 1
ATOM 2251 O O . LYS A 1 302 ? 29.686 6.989 -22.539 1.00 97.19 302 LYS A O 1
ATOM 2256 N N . LEU A 1 303 ? 28.148 7.333 -20.914 1.00 96.94 303 LEU A N 1
ATOM 2257 C CA . LEU A 1 303 ? 27.316 8.270 -21.645 1.00 96.94 303 LEU A CA 1
ATOM 2258 C C . LEU A 1 303 ? 27.752 9.696 -21.294 1.00 96.94 303 LEU A C 1
ATOM 2260 O O . LEU A 1 303 ? 27.966 10.009 -20.122 1.00 96.94 303 LEU A O 1
ATOM 2264 N N . ASN A 1 304 ? 27.885 10.554 -22.299 1.00 96.00 304 ASN A N 1
ATOM 2265 C CA . ASN A 1 304 ? 28.096 11.980 -22.089 1.00 96.00 304 ASN A CA 1
ATOM 2266 C C . ASN A 1 304 ? 26.813 12.628 -21.538 1.00 96.00 304 ASN A C 1
ATOM 2268 O O . ASN A 1 304 ? 25.722 12.056 -21.609 1.00 96.00 304 ASN A O 1
ATOM 2272 N N . SER A 1 305 ? 26.937 13.843 -20.998 1.00 95.25 305 SER A N 1
ATOM 2273 C CA . SER A 1 305 ? 25.810 14.594 -20.423 1.00 95.25 305 SER A CA 1
ATOM 2274 C C . SER A 1 305 ? 24.717 14.959 -21.431 1.00 95.25 305 SER A C 1
ATOM 2276 O O . SER A 1 305 ? 23.577 15.182 -21.036 1.00 95.25 305 SER A O 1
ATOM 2278 N N . ASP A 1 306 ? 25.030 14.964 -22.728 1.00 96.00 306 ASP A N 1
ATOM 2279 C CA . ASP A 1 306 ? 24.071 15.129 -23.827 1.00 96.00 306 ASP A CA 1
ATOM 2280 C C . ASP A 1 306 ? 23.317 13.830 -24.179 1.00 96.00 306 ASP A C 1
ATOM 2282 O O . ASP A 1 306 ? 22.549 13.786 -25.141 1.00 96.00 306 ASP A O 1
ATOM 2286 N N . GLY A 1 307 ? 23.542 12.756 -23.416 1.00 96.81 307 GLY A N 1
ATOM 2287 C CA . GLY A 1 307 ? 22.932 11.457 -23.652 1.00 96.81 307 GLY A CA 1
ATOM 2288 C C . GLY A 1 307 ? 23.560 10.690 -24.814 1.00 96.81 307 GLY A C 1
ATOM 2289 O O . GLY A 1 307 ? 22.922 9.780 -25.345 1.00 96.81 307 GLY A O 1
ATOM 2290 N N . LYS A 1 308 ? 24.782 11.032 -25.246 1.00 97.56 308 LYS A N 1
ATOM 2291 C CA . LYS A 1 308 ? 25.445 10.369 -26.377 1.00 97.56 308 LYS A CA 1
ATOM 2292 C C . LYS A 1 308 ? 26.744 9.674 -25.999 1.00 97.56 308 LYS A C 1
ATOM 2294 O O . LYS A 1 308 ? 27.426 10.021 -25.042 1.00 97.56 308 LYS A O 1
ATOM 2299 N N . SER A 1 309 ? 27.099 8.661 -26.776 1.00 97.94 309 SER A N 1
ATOM 2300 C CA . SER A 1 309 ? 28.396 7.988 -26.719 1.00 97.94 309 SER A CA 1
ATOM 2301 C C . SER A 1 309 ? 28.787 7.585 -28.136 1.00 97.94 309 SER A C 1
ATOM 2303 O O . SER A 1 309 ? 27.991 6.943 -28.824 1.00 97.94 309 SER A O 1
ATOM 2305 N N . VAL A 1 310 ? 29.975 7.996 -28.580 1.00 97.56 310 VAL A N 1
ATOM 2306 C CA . VAL A 1 310 ? 30.501 7.727 -29.927 1.00 97.56 310 VAL A CA 1
ATOM 2307 C C . VAL A 1 310 ? 31.707 6.803 -29.806 1.00 97.56 310 VAL A C 1
ATOM 2309 O O . VAL A 1 310 ? 32.615 7.078 -29.025 1.00 97.56 310 VAL A O 1
ATOM 2312 N N . ILE A 1 311 ? 31.701 5.703 -30.556 1.00 95.88 311 ILE A N 1
ATOM 2313 C CA . ILE A 1 311 ? 32.727 4.657 -30.512 1.00 95.88 311 ILE A CA 1
ATOM 2314 C C . ILE A 1 311 ? 33.177 4.363 -31.941 1.00 95.88 311 ILE A C 1
ATOM 2316 O O . ILE A 1 311 ? 32.350 4.032 -32.788 1.00 95.88 311 ILE A O 1
ATOM 2320 N N . ASP A 1 312 ? 34.479 4.458 -32.192 1.00 94.12 312 ASP A N 1
ATOM 2321 C CA . ASP A 1 312 ? 35.126 3.933 -33.397 1.00 94.12 312 ASP A CA 1
ATOM 2322 C C . ASP A 1 312 ? 35.814 2.616 -33.016 1.00 94.12 312 ASP A C 1
ATOM 2324 O O . ASP A 1 312 ? 36.600 2.589 -32.067 1.00 94.12 312 ASP A O 1
ATOM 2328 N N . LEU A 1 313 ? 35.466 1.519 -33.692 1.00 86.56 313 LEU A N 1
ATOM 2329 C CA . LEU A 1 313 ? 36.054 0.201 -33.414 1.00 86.56 313 LEU A CA 1
ATOM 2330 C C . LEU A 1 313 ? 37.343 -0.066 -34.197 1.00 86.56 313 LEU A C 1
ATOM 2332 O O . LEU A 1 313 ? 37.970 -1.097 -33.973 1.00 86.56 313 LEU A O 1
ATOM 2336 N N . GLY A 1 314 ? 37.739 0.839 -35.095 1.00 90.94 314 GLY A N 1
ATOM 2337 C CA . GLY A 1 314 ? 38.803 0.573 -36.054 1.00 90.94 314 GLY A CA 1
ATOM 2338 C C . GLY A 1 314 ? 38.337 -0.301 -37.220 1.00 90.94 314 GLY A C 1
ATOM 2339 O O . GLY A 1 314 ? 37.222 -0.827 -37.236 1.00 90.94 314 GLY A O 1
ATOM 2340 N N . ALA A 1 315 ? 39.183 -0.377 -38.247 1.00 91.06 315 ALA A N 1
ATOM 2341 C CA . ALA A 1 315 ? 38.960 -1.197 -39.433 1.00 91.06 315 ALA A CA 1
ATOM 2342 C C . ALA A 1 315 ? 38.881 -2.688 -39.067 1.00 91.06 315 ALA A C 1
ATOM 2344 O O . ALA A 1 315 ? 39.510 -3.123 -38.107 1.00 91.06 315 ALA A O 1
ATOM 2345 N N . SER A 1 316 ? 38.104 -3.469 -39.825 1.00 91.25 316 SER A N 1
ATOM 2346 C CA . SER A 1 316 ? 38.074 -4.920 -39.619 1.00 91.25 316 SER A CA 1
ATOM 2347 C C . SER A 1 316 ? 39.316 -5.603 -40.178 1.00 91.25 316 SER A C 1
ATOM 2349 O O . SER A 1 316 ? 39.629 -6.706 -39.752 1.00 91.25 316 SER A O 1
ATOM 2351 N N . ASP A 1 317 ? 39.940 -5.005 -41.200 1.00 92.81 317 ASP A N 1
ATOM 2352 C CA . ASP A 1 317 ? 41.019 -5.555 -42.037 1.00 92.81 317 ASP A CA 1
ATOM 2353 C C . ASP A 1 317 ? 40.694 -6.897 -42.731 1.00 92.81 317 ASP A C 1
ATOM 2355 O O . ASP A 1 317 ? 41.411 -7.349 -43.626 1.00 92.81 317 ASP A O 1
ATOM 2359 N N . GLU A 1 318 ? 39.525 -7.462 -42.434 1.00 93.56 318 GLU A N 1
ATOM 2360 C CA . GLU A 1 318 ? 38.967 -8.689 -42.973 1.00 93.56 318 GLU A CA 1
ATOM 2361 C C . GLU A 1 318 ? 37.655 -8.407 -43.723 1.00 93.56 318 GLU A C 1
ATOM 2363 O O . GLU A 1 318 ? 36.781 -7.663 -43.261 1.00 93.56 318 GLU A O 1
ATOM 2368 N N . ALA A 1 319 ? 37.525 -9.004 -44.909 1.00 94.75 319 ALA A N 1
ATOM 2369 C CA . ALA A 1 319 ? 36.319 -8.957 -45.730 1.00 94.75 319 ALA A CA 1
ATOM 2370 C C . ALA A 1 319 ? 35.497 -10.243 -45.563 1.00 94.75 319 ALA A C 1
ATOM 2372 O O . ALA A 1 319 ? 36.016 -11.285 -45.189 1.00 94.75 319 ALA A O 1
ATOM 2373 N N . GLY A 1 320 ? 34.205 -10.184 -45.882 1.00 94.50 320 GLY A N 1
ATOM 2374 C CA . GLY A 1 320 ? 33.277 -11.307 -45.733 1.00 94.50 320 GLY A CA 1
ATOM 2375 C C . GLY A 1 320 ? 32.597 -11.376 -44.364 1.00 94.50 320 GLY A C 1
ATOM 2376 O O . GLY A 1 320 ? 31.607 -12.096 -44.223 1.00 94.50 320 GLY A O 1
ATOM 2377 N N . LEU A 1 321 ? 33.045 -10.574 -43.393 1.00 94.81 321 LEU A N 1
ATOM 2378 C CA . LEU A 1 321 ? 32.469 -10.530 -42.053 1.00 94.81 321 LEU A CA 1
ATOM 2379 C C . LEU A 1 321 ? 31.038 -9.993 -42.062 1.00 94.81 321 LEU A C 1
ATOM 2381 O O . LEU A 1 321 ? 30.756 -8.913 -42.591 1.00 94.81 321 LEU A O 1
ATOM 2385 N N . ARG A 1 322 ? 30.141 -10.728 -41.401 1.00 96.62 322 ARG A N 1
ATOM 2386 C CA . ARG A 1 322 ? 28.800 -10.265 -41.035 1.00 96.62 322 ARG A CA 1
ATOM 2387 C C . ARG A 1 322 ? 28.776 -10.031 -39.533 1.00 96.62 322 ARG A C 1
ATOM 2389 O O . ARG A 1 322 ? 29.010 -10.945 -38.750 1.00 96.62 322 ARG A O 1
ATOM 2396 N N . VAL A 1 323 ? 28.465 -8.805 -39.145 1.00 96.69 323 VAL A N 1
ATOM 2397 C CA . VAL A 1 323 ? 28.464 -8.361 -37.749 1.00 96.69 323 VAL A CA 1
ATOM 2398 C C . VAL A 1 323 ? 27.092 -7.787 -37.422 1.00 96.69 323 VAL A C 1
ATOM 2400 O O . VAL A 1 323 ? 26.449 -7.186 -38.282 1.00 96.69 323 VAL A O 1
ATOM 2403 N N . ARG A 1 324 ? 26.614 -7.954 -36.191 1.00 97.62 324 ARG A N 1
ATOM 2404 C CA . ARG A 1 324 ? 25.480 -7.185 -35.676 1.00 97.62 324 ARG A CA 1
ATOM 2405 C C . ARG A 1 324 ? 25.868 -6.499 -34.384 1.00 97.62 324 ARG A C 1
ATOM 2407 O O . ARG A 1 324 ? 26.588 -7.054 -33.565 1.00 97.62 324 ARG A O 1
ATOM 2414 N N . VAL A 1 325 ? 25.369 -5.288 -34.209 1.00 97.56 325 VAL A N 1
ATOM 2415 C CA . VAL A 1 325 ? 25.675 -4.434 -33.063 1.00 97.56 325 VAL A CA 1
ATOM 2416 C C . VAL A 1 325 ? 24.415 -3.792 -32.514 1.00 97.56 325 VAL A C 1
ATOM 2418 O O . VAL A 1 325 ? 23.520 -3.405 -33.272 1.00 97.56 325 VAL A O 1
ATOM 2421 N N . ARG A 1 326 ? 24.329 -3.697 -31.192 1.00 97.75 326 ARG A N 1
ATOM 2422 C CA . ARG A 1 326 ? 23.278 -2.958 -30.489 1.00 97.75 326 ARG A CA 1
ATOM 2423 C C . ARG A 1 326 ? 23.837 -2.346 -29.216 1.00 97.75 326 ARG A C 1
ATOM 2425 O O . ARG A 1 326 ? 24.831 -2.819 -28.669 1.00 97.75 326 ARG A O 1
ATOM 2432 N N . SER A 1 327 ? 23.140 -1.343 -28.714 1.00 98.12 327 SER A N 1
ATOM 2433 C CA . SER A 1 327 ? 23.406 -0.758 -27.406 1.00 98.12 327 SER A CA 1
ATOM 2434 C C . SER A 1 327 ? 22.361 -1.255 -26.416 1.00 98.12 327 SER A C 1
ATOM 2436 O O . SER A 1 327 ? 21.187 -1.415 -26.757 1.00 98.12 327 SER A O 1
ATOM 2438 N N . ALA A 1 328 ? 22.779 -1.492 -25.182 1.00 98.12 328 ALA A N 1
ATOM 2439 C CA . ALA A 1 328 ? 21.914 -1.950 -24.112 1.00 98.12 328 ALA A CA 1
ATOM 2440 C C . ALA A 1 328 ? 22.081 -1.077 -22.868 1.00 98.12 328 ALA A C 1
ATOM 2442 O O . ALA A 1 328 ? 23.187 -0.676 -22.511 1.00 98.12 328 ALA A O 1
ATOM 2443 N N . TYR A 1 329 ? 20.974 -0.810 -22.193 1.00 98.44 329 TYR A N 1
ATOM 2444 C CA . TYR A 1 329 ? 20.964 -0.428 -20.791 1.00 98.44 329 TYR A CA 1
ATOM 2445 C C . TYR A 1 329 ? 20.708 -1.692 -19.971 1.00 98.44 329 TYR A C 1
ATOM 2447 O O . TYR A 1 329 ? 19.731 -2.394 -20.238 1.00 98.44 329 TYR A O 1
ATOM 2455 N N . ILE A 1 330 ? 21.568 -1.990 -18.999 1.00 97.94 330 ILE A N 1
ATOM 2456 C CA . ILE A 1 330 ? 21.453 -3.169 -18.136 1.00 97.94 330 ILE A CA 1
ATOM 2457 C C . ILE A 1 330 ? 21.201 -2.687 -16.709 1.00 97.94 330 ILE A C 1
ATOM 2459 O O . ILE A 1 330 ? 22.085 -2.068 -16.111 1.00 97.94 330 ILE A O 1
ATOM 2463 N N . ASN A 1 331 ? 20.015 -2.974 -16.167 1.00 96.25 331 ASN A N 1
ATOM 2464 C CA . ASN A 1 331 ? 19.657 -2.568 -14.807 1.00 96.25 331 ASN A CA 1
ATOM 2465 C C . ASN A 1 331 ? 20.708 -3.080 -13.797 1.00 96.25 331 ASN A C 1
ATOM 2467 O O . ASN A 1 331 ? 21.126 -4.239 -13.864 1.00 96.25 331 ASN A O 1
ATOM 2471 N N . GLY A 1 332 ? 21.196 -2.192 -12.927 1.00 94.69 332 GLY A N 1
ATOM 2472 C CA . GLY A 1 332 ? 22.206 -2.478 -11.905 1.00 94.69 332 GLY A CA 1
ATOM 2473 C C . GLY A 1 332 ? 23.650 -2.575 -12.413 1.00 94.69 332 GLY A C 1
ATOM 2474 O O . GLY A 1 332 ? 24.576 -2.624 -11.611 1.00 94.69 332 GLY A O 1
ATOM 2475 N N . SER A 1 333 ? 23.881 -2.580 -13.732 1.00 97.38 333 SER A N 1
ATOM 2476 C CA . SER A 1 333 ? 25.233 -2.652 -14.328 1.00 97.38 333 SER A CA 1
ATOM 2477 C C . SER A 1 333 ? 25.579 -1.444 -15.202 1.00 97.38 333 SER A C 1
ATOM 2479 O O . SER A 1 333 ? 26.751 -1.146 -15.435 1.00 97.38 333 SER A O 1
ATOM 2481 N N . SER A 1 334 ? 24.571 -0.694 -15.648 1.00 97.50 334 SER A N 1
ATOM 2482 C CA . SER A 1 334 ? 24.720 0.521 -16.449 1.00 97.50 334 SER A CA 1
ATOM 2483 C C . SER A 1 334 ? 25.141 1.755 -15.639 1.00 97.50 334 SER A C 1
ATOM 2485 O O . SER A 1 334 ? 25.047 2.864 -16.143 1.00 97.50 334 SER A O 1
ATOM 2487 N N . GLY A 1 335 ? 25.650 1.597 -14.414 1.00 95.88 335 GLY A N 1
ATOM 2488 C CA . GLY A 1 335 ? 26.078 2.715 -13.558 1.00 95.88 335 GLY A CA 1
ATOM 2489 C C . GLY A 1 335 ? 24.941 3.429 -12.819 1.00 95.88 335 GLY A C 1
ATOM 2490 O O . GLY A 1 335 ? 25.218 4.309 -12.013 1.00 95.88 335 GLY A O 1
ATOM 2491 N N . ASP A 1 336 ? 23.700 3.015 -13.066 1.00 95.12 336 ASP A N 1
ATOM 2492 C CA . ASP A 1 336 ? 22.486 3.373 -12.339 1.00 95.12 336 ASP A CA 1
ATOM 2493 C C . ASP A 1 336 ? 21.466 2.222 -12.451 1.00 95.12 336 ASP A C 1
ATOM 2495 O O . ASP A 1 336 ? 21.678 1.265 -13.206 1.00 95.12 336 ASP A O 1
ATOM 2499 N N . ASP A 1 337 ? 20.376 2.325 -11.698 1.00 95.44 337 ASP A N 1
ATOM 2500 C CA . ASP A 1 337 ? 19.321 1.319 -11.536 1.00 95.44 337 ASP A CA 1
ATOM 2501 C C . ASP A 1 337 ? 17.906 1.923 -11.628 1.00 95.44 337 ASP A C 1
ATOM 2503 O O . ASP A 1 337 ? 16.930 1.317 -11.194 1.00 95.44 337 ASP A O 1
ATOM 2507 N N . VAL A 1 338 ? 17.767 3.128 -12.200 1.00 96.50 338 VAL A N 1
ATOM 2508 C CA . VAL A 1 338 ? 16.479 3.852 -12.213 1.00 96.50 338 VAL A CA 1
ATOM 2509 C C . VAL A 1 338 ? 15.518 3.401 -13.319 1.00 96.50 338 VAL A C 1
ATOM 2511 O O . VAL A 1 338 ? 14.412 3.927 -13.442 1.00 96.50 338 VAL A O 1
ATOM 2514 N N . ASN A 1 339 ? 15.929 2.459 -14.164 1.00 97.56 339 ASN A N 1
ATOM 2515 C CA . ASN A 1 339 ? 15.137 1.962 -15.281 1.00 97.56 339 ASN A CA 1
ATOM 2516 C C . ASN A 1 339 ? 15.253 0.439 -15.419 1.00 97.56 339 ASN A C 1
ATOM 2518 O O . ASN A 1 339 ? 16.181 -0.207 -14.936 1.00 97.56 339 ASN A O 1
ATOM 2522 N N . SER A 1 340 ? 14.359 -0.133 -16.219 1.00 97.44 340 SER A N 1
ATOM 2523 C CA . SER A 1 340 ? 14.457 -1.523 -16.655 1.00 97.44 340 SER A CA 1
ATOM 2524 C C . SER A 1 340 ? 15.471 -1.742 -17.776 1.00 97.44 340 SER A C 1
ATOM 2526 O O . SER A 1 340 ? 15.652 -0.904 -18.668 1.00 97.44 340 SER A O 1
ATOM 2528 N N . THR A 1 341 ? 16.068 -2.939 -17.785 1.00 97.81 341 THR A N 1
ATOM 2529 C CA . THR A 1 341 ? 16.950 -3.409 -18.859 1.00 97.81 341 THR A CA 1
ATOM 2530 C C . THR A 1 341 ? 16.295 -3.210 -20.225 1.00 97.81 341 THR A C 1
ATOM 2532 O O . THR A 1 341 ? 15.175 -3.660 -20.472 1.00 97.81 341 THR A O 1
ATOM 2535 N N . THR A 1 342 ? 16.996 -2.517 -21.121 1.00 98.25 342 THR A N 1
ATOM 2536 C CA . THR A 1 342 ? 16.483 -2.139 -22.439 1.00 98.25 342 THR A CA 1
ATOM 2537 C C . THR A 1 342 ? 17.540 -2.375 -23.506 1.00 98.25 342 THR A C 1
ATOM 2539 O O . THR A 1 342 ? 18.676 -1.934 -23.366 1.00 98.25 342 THR A O 1
ATOM 2542 N N . TYR A 1 343 ? 17.155 -3.024 -24.603 1.00 97.69 343 TYR A N 1
ATOM 2543 C CA . TYR A 1 343 ? 18.017 -3.262 -25.759 1.00 97.69 343 TYR A CA 1
ATOM 2544 C C . TYR A 1 343 ? 17.541 -2.421 -26.941 1.00 97.69 343 TYR A C 1
ATOM 2546 O O . TYR A 1 343 ? 16.347 -2.418 -27.248 1.00 97.69 343 TYR A O 1
ATOM 2554 N N . SER A 1 344 ? 18.463 -1.748 -27.630 1.00 97.25 344 SER A N 1
ATOM 2555 C CA . SER A 1 344 ? 18.168 -1.185 -28.945 1.00 97.25 344 SER A CA 1
ATOM 2556 C C . SER A 1 344 ? 18.037 -2.297 -29.991 1.00 97.25 344 SER A C 1
ATOM 2558 O O . SER A 1 344 ? 18.420 -3.454 -29.777 1.00 97.25 344 SER A O 1
ATOM 2560 N N . SER A 1 345 ? 17.467 -1.954 -31.145 1.00 96.25 345 SER A N 1
ATOM 2561 C CA . SER A 1 345 ? 17.419 -2.863 -32.289 1.00 96.25 345 SER A CA 1
ATOM 2562 C C . SER A 1 345 ? 18.822 -3.145 -32.828 1.00 96.25 345 SER A C 1
ATOM 2564 O O . SER A 1 345 ? 19.671 -2.255 -32.870 1.00 96.25 345 SER A O 1
ATOM 2566 N N . TRP A 1 346 ? 19.036 -4.367 -33.314 1.00 97.69 346 TRP A N 1
ATOM 2567 C CA . TRP A 1 346 ? 20.272 -4.736 -33.996 1.00 97.69 346 TRP A CA 1
ATOM 2568 C C . TRP A 1 346 ? 20.491 -3.901 -35.265 1.00 97.69 346 TRP A C 1
ATOM 2570 O O . TRP A 1 346 ? 19.581 -3.713 -36.076 1.00 97.69 346 TRP A O 1
ATOM 2580 N N . LYS A 1 347 ? 21.727 -3.438 -35.458 1.00 97.88 347 LYS A N 1
ATOM 2581 C CA . LYS A 1 347 ? 22.250 -2.929 -36.729 1.00 97.88 347 LYS A CA 1
ATOM 2582 C C . LYS A 1 347 ? 23.153 -3.994 -37.333 1.00 97.88 347 LYS A C 1
ATOM 2584 O O . LYS A 1 347 ? 24.021 -4.508 -36.639 1.00 97.88 347 LYS A O 1
ATOM 2589 N N . TYR A 1 348 ? 22.938 -4.327 -38.600 1.00 98.06 348 TYR A N 1
ATOM 2590 C CA . TYR A 1 348 ? 23.662 -5.391 -39.296 1.00 98.06 348 TYR A CA 1
ATOM 2591 C C . TYR A 1 348 ? 24.698 -4.786 -40.236 1.00 98.06 348 TYR A C 1
ATOM 2593 O O . TYR A 1 348 ? 24.374 -3.902 -41.023 1.00 98.06 348 TYR A O 1
ATOM 2601 N N . LEU A 1 349 ? 25.942 -5.227 -40.140 1.00 97.81 349 LEU A N 1
ATOM 2602 C CA . LEU A 1 349 ? 27.090 -4.708 -40.871 1.00 97.81 349 LEU A CA 1
ATOM 2603 C C . LEU A 1 349 ? 27.697 -5.816 -41.726 1.00 97.81 349 LEU A C 1
ATOM 2605 O O . LEU A 1 349 ? 27.718 -6.981 -41.320 1.00 97.81 349 LEU A O 1
ATOM 2609 N N . TYR A 1 350 ? 28.179 -5.448 -42.909 1.00 97.62 350 TYR A N 1
ATOM 2610 C CA . TYR A 1 350 ? 28.906 -6.346 -43.795 1.00 97.62 350 TYR A CA 1
ATOM 2611 C C . TYR A 1 350 ? 30.172 -5.675 -44.317 1.00 97.62 350 TYR A C 1
ATOM 2613 O O . TYR A 1 350 ? 30.110 -4.552 -44.823 1.00 97.62 350 TYR A O 1
ATOM 2621 N N . PHE A 1 351 ? 31.304 -6.365 -44.204 1.00 97.25 351 PHE A N 1
ATOM 2622 C CA . PHE A 1 351 ? 32.606 -5.851 -44.621 1.00 97.25 351 PHE A CA 1
ATOM 2623 C C . PHE A 1 351 ? 32.999 -6.436 -45.977 1.00 97.25 351 PHE A C 1
ATOM 2625 O O . PHE A 1 351 ? 33.092 -7.649 -46.145 1.00 97.25 351 PHE A O 1
ATOM 2632 N N . THR A 1 352 ? 33.219 -5.573 -46.964 1.00 96.06 352 THR A N 1
ATOM 2633 C CA . THR A 1 352 ? 33.716 -5.932 -48.299 1.00 96.06 352 THR A CA 1
ATOM 2634 C C . THR A 1 352 ? 35.185 -5.577 -48.453 1.00 96.06 352 THR A C 1
ATOM 2636 O O . THR A 1 352 ? 35.719 -4.813 -47.655 1.00 96.06 352 THR A O 1
ATOM 2639 N N . ASN A 1 353 ? 35.818 -6.066 -49.524 1.00 92.06 353 ASN A N 1
ATOM 2640 C CA . ASN A 1 353 ? 37.141 -5.586 -49.935 1.00 92.06 353 ASN A CA 1
ATOM 2641 C C . ASN A 1 353 ? 37.208 -4.066 -50.096 1.00 92.06 353 ASN A C 1
ATOM 2643 O O . ASN A 1 353 ? 36.195 -3.446 -50.527 1.00 92.06 353 ASN A O 1
#

Nearest PDB structures (foldseek):
  7tw1-assembly1_E  TM=5.447E-01  e=6.179E-05  Homo sapiens
  7s64-assembly1_A  TM=2.607E-01  e=1.116E-05  Xenopus laevis
  1nug-assembly2_B  TM=4.844E-01  e=1.719E-03  Homo sapiens
  1nug-assembly1_A  TM=4.972E-01  e=1.050E-02  Homo sapiens
  8oxw-assembly1_A  TM=4.555E-01  e=1.277E-02  Homo sapiens

Sequence (353 aa):
TFSFTDAPSVEGDAKYTVSYAGDGGHAPASASRTVSVARNATTITVSAPATVNLGKSLTVTGKAVSADALPAGTVLTVKRTDPGASSAKTLAPVKTKADGTFSFTDAPSVEGDAKYTVSYAGDATRLAGSGSDTVTVSRAATTLSLNNNGTVYSYDKDVTFTAHLGSTYKSRTVEIWANPYGSDKPDKLLKKGTVNSSGNLSAVVDMKRDTTITAVFAGDARTAPKTVKVTAYAKVNVSTSVAKYYKTGRIGSGSTTYYWYRKNVGPVFTTTMSYYPGRKHRLDIDVYIDGEWQRGYEKFFKLNSDGKSVIDLGASDEAGLRVRVRSAYINGSSGDDVNSTTYSSWKYLYFTN